Protein 8J69 (pdb70)

Nearest PDB structures (foldseek):
  8j69-assembly1_A  TM=1.004E+00  e=7.880E-51  Homo sapiens
  4tzl-assembly1_A  TM=8.444E-01  e=2.342E-14  Caenorhabditis elegans
  4tzs-assembly1_A  TM=8.269E-01  e=6.900E-14  Caenorhabditis elegans
  4tzo-assembly4_G  TM=8.231E-01  e=6.120E-14  Caenorhabditis elegans
  3gmh-assembly3_E  TM=7.988E-01  e=1.468E-09  Homo sapiens

Radius of gyration: 17.4 Å; Cα contacts (8 Å, |Δi|>4): 415; chains: 1; bounding box: 44×47×38 Å

Solvent-accessible surface area: 11789 Å² total; per-residue (Å²): 115,84,25,120,1,40,87,157,19,70,71,72,122,74,0,18,50,1,3,46,123,1,0,32,2,0,4,4,0,0,0,60,42,18,58,25,20,78,93,74,2,9,13,49,103,106,0,74,117,25,55,0,24,45,25,99,85,62,208,99,5,116,28,0,46,81,1,37,109,21,12,86,0,0,44,32,0,1,88,92,90,38,0,54,30,0,19,0,1,0,21,42,73,103,156,56,57,66,28,1,4,0,9,0,41,0,75,3,93,28,35,125,129,28,83,72,150,122,228,110,13,48,117,20,0,16,83,3,0,82,80,0,32,116,55,1,117,89,18,11,115,15,48,155,114,39,32,19,18,0,14,0,18,0,35,44,132,82,6,56,121,124,20,56,1,75,35,1,111,85,19,126,54,109,40,58,104,37,79,56,84,43,45,146,32,89,4,6,79,5,20,4,35,46,4,20,2,65,0,58,0,8,0,27,127,157,35,70,101,126,59,96,109,60,158,128,46,138,160,25,24,0,32,20,162

Sequence (225 aa):
SALVFPNKISTEHQSLVLVKRLLAVSVSCITYLRGIFPECAYGTRYLDDLCVKILREDKNCPGSTQLVKWMLGCYDALQKKYLRMVVLAVYTNPEDPQTISECYQFKFKYTNNGPLMDFDTKKASILLIRKIYILMQNLGPLPNDVCLTMKLFYYDEVTPPDYQPPGFKDGDCEGVIFEGEPMYLNVGEVSTPFHIFKVKVTTERERMENIDSTILSPRKFSEPK

Structure (mmCIF, N/CA/C/O backbone):
data_8J69
#
_entry.id   8J69
#
_cell.length_a   53.367
_cell.length_b   64.498
_cell.length_c   81.643
_cell.angle_alpha   90.00
_cell.angle_beta   90.00
_cell.angle_gamma   90.00
#
_symmetry.space_group_name_H-M   'P 21 21 21'
#
loop_
_entity.id
_entity.type
_entity.pdbx_description
1 polymer 'HORMA domain-containing protein 1'
2 water water
#
loop_
_atom_site.group_PDB
_atom_site.id
_atom_site.type_symbol
_atom_site.label_atom_id
_atom_site.label_alt_id
_atom_site.label_comp_id
_atom_site.label_asym_id
_atom_site.label_entity_id
_atom_site.label_seq_id
_atom_site.pdbx_PDB_ins_code
_atom_site.Cartn_x
_atom_site.Cartn_y
_atom_site.Cartn_z
_atom_site.occupancy
_atom_site.B_iso_or_equiv
_atom_site.auth_seq_id
_atom_site.auth_comp_id
_atom_site.auth_asym_id
_atom_site.auth_atom_id
_atom_site.pdbx_PDB_model_num
ATOM 1 N N . SER A 1 12 ? -2.057 19.636 34.009 1.00 89.58 12 SER A N 1
ATOM 2 C CA . SER A 1 12 ? -2.166 18.332 33.379 1.00 90.28 12 SER A CA 1
ATOM 3 C C . SER A 1 12 ? -3.243 18.325 32.289 1.00 94.07 12 SER A C 1
ATOM 4 O O . SER A 1 12 ? -3.675 17.262 31.841 1.00 93.93 12 SER A O 1
ATOM 7 N N . ALA A 1 13 ? -3.673 19.507 31.853 1.00 93.63 13 ALA A N 1
ATOM 8 C CA . ALA A 1 13 ? -4.642 19.619 30.769 1.00 93.28 13 ALA A CA 1
ATOM 9 C C . ALA A 1 13 ? -4.079 20.494 29.657 1.00 99.99 13 ALA A C 1
ATOM 10 O O . ALA A 1 13 ? -3.449 21.525 29.929 1.00 105.39 13 ALA A O 1
ATOM 12 N N . LEU A 1 14 ? -4.306 20.085 28.404 1.00 94.87 14 LEU A N 1
ATOM 13 C CA . LEU A 1 14 ? -3.939 20.892 27.240 1.00 93.68 14 LEU A CA 1
ATOM 14 C C . LEU A 1 14 ? -5.232 21.295 26.543 1.00 93.24 14 LEU A C 1
ATOM 15 O O . LEU A 1 14 ? -6.030 20.424 26.170 1.00 93.16 14 LEU A O 1
ATOM 20 N N . VAL A 1 15 ? -5.457 22.604 26.394 1.00 89.81 15 VAL A N 1
ATOM 21 C CA . VAL A 1 15 ? -6.727 23.120 25.892 1.00 87.21 15 VAL A CA 1
ATOM 22 C C . VAL A 1 15 ? -6.501 23.778 24.529 1.00 87.12 15 VAL A C 1
ATOM 23 O O . VAL A 1 15 ? -5.760 24.764 24.411 1.00 86.15 15 VAL A O 1
ATOM 27 N N . PHE A 1 16 ? -7.143 23.217 23.484 1.00 84.91 16 PHE A N 1
ATOM 28 C CA . PHE A 1 16 ? -7.050 23.694 22.107 1.00 84.68 16 PHE A CA 1
ATOM 29 C C . PHE A 1 16 ? -8.108 24.760 21.851 1.00 84.18 16 PHE A C 1
ATOM 30 O O . PHE A 1 16 ? -9.286 24.540 22.166 1.00 84.56 16 PHE A O 1
ATOM 38 N N . PRO A 1 17 ? -7.729 25.916 21.291 1.00 80.13 17 PRO A N 1
ATOM 39 C CA . PRO A 1 17 ? -8.728 26.924 20.903 1.00 78.97 17 PRO A CA 1
ATOM 40 C C . PRO A 1 17 ? -9.916 26.325 20.170 1.00 81.97 17 PRO A C 1
ATOM 41 O O . PRO A 1 17 ? -9.727 25.758 19.095 1.00 87.74 17 PRO A O 1
ATOM 45 N N . ASN A 1 18 ? -11.127 26.420 20.730 1.00 82.48 18 ASN A N 1
ATOM 46 C CA . ASN A 1 18 ? -12.315 25.890 20.062 1.00 82.78 18 ASN A CA 1
ATOM 47 C C . ASN A 1 18 ? -12.636 26.734 18.828 1.00 85.64 18 ASN A C 1
ATOM 48 O O . ASN A 1 18 ? -12.931 26.182 17.758 1.00 85.16 18 ASN A O 1
ATOM 53 N N . LYS A 1 19 ? -12.515 28.060 18.949 1.00 82.75 19 LYS A N 1
ATOM 54 C CA . LYS A 1 19 ? -12.815 29.019 17.892 1.00 74.51 19 LYS A CA 1
ATOM 55 C C . LYS A 1 19 ? -11.547 29.768 17.511 1.00 73.95 19 LYS A C 1
ATOM 56 O O . LYS A 1 19 ? -10.798 30.210 18.388 1.00 76.76 19 LYS A O 1
ATOM 62 N N . ILE A 1 20 ? -11.325 29.931 16.209 1.00 70.26 20 ILE A N 1
ATOM 63 C CA . ILE A 1 20 ? -10.183 30.666 15.684 1.00 64.20 20 ILE A CA 1
ATOM 64 C C . ILE A 1 20 ? -10.711 31.899 14.958 1.00 66.31 20 ILE A C 1
ATOM 65 O O . ILE A 1 20 ? -11.493 31.786 14.007 1.00 70.78 20 ILE A O 1
ATOM 70 N N . SER A 1 21 ? -10.287 33.084 15.409 1.00 64.15 21 SER A N 1
ATOM 71 C CA . SER A 1 21 ? -10.745 34.340 14.840 1.00 58.47 21 SER A CA 1
ATOM 72 C C . SER A 1 21 ? -9.630 35.212 14.289 1.00 59.36 21 SER A C 1
ATOM 73 O O . SER A 1 21 ? -9.905 36.071 13.444 1.00 63.99 21 SER A O 1
ATOM 76 N N . THR A 1 22 ? -8.399 35.043 14.743 1.00 58.68 22 THR A N 1
ATOM 77 C CA . THR A 1 22 ? -7.299 35.849 14.251 1.00 58.64 22 THR A CA 1
ATOM 78 C C . THR A 1 22 ? -6.204 34.936 13.716 1.00 56.54 22 THR A C 1
ATOM 79 O O . THR A 1 22 ? -6.038 33.804 14.172 1.00 55.31 22 THR A O 1
ATOM 83 N N . GLU A 1 23 ? -5.445 35.451 12.750 1.00 56.77 23 GLU A N 1
ATOM 84 C CA . GLU A 1 23 ? -4.304 34.708 12.231 1.00 54.61 23 GLU A CA 1
ATOM 85 C C . GLU A 1 23 ? -3.364 34.246 13.337 1.00 54.31 23 GLU A C 1
ATOM 86 O O . GLU A 1 23 ? -2.761 33.174 13.235 1.00 52.18 23 GLU A O 1
ATOM 92 N N . HIS A 1 24 ? -3.215 35.041 14.397 1.00 56.95 24 HIS A N 1
ATOM 93 C CA . HIS A 1 24 ? -2.273 34.667 15.444 1.00 58.12 24 HIS A CA 1
ATOM 94 C C . HIS A 1 24 ? -2.789 33.501 16.278 1.00 53.55 24 HIS A C 1
ATOM 95 O O . HIS A 1 24 ? -2.027 32.585 16.605 1.00 54.12 24 HIS A O 1
ATOM 102 N N . GLN A 1 25 ? -4.072 33.515 16.636 1.00 52.44 25 GLN A N 1
ATOM 103 C CA . GLN A 1 25 ? -4.665 32.337 17.251 1.00 49.90 25 GLN A CA 1
ATOM 104 C C . GLN A 1 25 ? -4.375 31.109 16.399 1.00 55.44 25 GLN A C 1
ATOM 105 O O . GLN A 1 25 ? -3.910 30.076 16.900 1.00 59.87 25 GLN A O 1
ATOM 111 N N . SER A 1 26 ? -4.611 31.227 15.090 1.00 53.92 26 SER A N 1
ATOM 112 C CA . SER A 1 26 ? -4.356 30.125 14.173 1.00 55.69 26 SER A CA 1
ATOM 113 C C . SER A 1 26 ? -2.880 29.736 14.185 1.00 55.65 26 SER A C 1
ATOM 114 O O . SER A 1 26 ? -2.538 28.554 14.325 1.00 55.70 26 SER A O 1
ATOM 117 N N . LEU A 1 27 ? -1.981 30.721 14.072 1.00 54.13 27 LEU A N 1
ATOM 118 C CA . LEU A 1 27 ? -0.558 30.397 14.114 1.00 53.62 27 LEU A CA 1
ATOM 119 C C . LEU A 1 27 ? -0.208 29.662 15.406 1.00 52.57 27 LEU A C 1
ATOM 120 O O . LEU A 1 27 ? 0.481 28.639 15.376 1.00 54.85 27 LEU A O 1
ATOM 125 N N . VAL A 1 28 ? -0.733 30.121 16.541 1.00 54.27 28 VAL A N 1
ATOM 126 C CA . VAL A 1 28 ? -0.459 29.421 17.793 1.00 55.80 28 VAL A CA 1
ATOM 127 C C . VAL A 1 28 ? -0.988 27.994 17.734 1.00 53.34 28 VAL A C 1
ATOM 128 O O . VAL A 1 28 ? -0.326 27.054 18.192 1.00 51.32 28 VAL A O 1
ATOM 132 N N . LEU A 1 29 ? -2.170 27.796 17.147 1.00 53.83 29 LEU A N 1
ATOM 133 C CA . LEU A 1 29 ? -2.721 26.443 17.089 1.00 55.30 29 LEU A CA 1
ATOM 134 C C . LEU A 1 29 ? -1.819 25.511 16.281 1.00 57.75 29 LEU A C 1
ATOM 135 O O . LEU A 1 29 ? -1.551 24.375 16.692 1.00 54.04 29 LEU A O 1
ATOM 140 N N . VAL A 1 30 ? -1.330 25.976 15.132 1.00 55.37 30 VAL A N 1
ATOM 141 C CA . VAL A 1 30 ? -0.505 25.125 14.281 1.00 52.08 30 VAL A CA 1
ATOM 142 C C . VAL A 1 30 ? 0.780 24.726 14.996 1.00 51.55 30 VAL A C 1
ATOM 143 O O . VAL A 1 30 ? 1.244 23.585 14.882 1.00 52.87 30 VAL A O 1
ATOM 147 N N . LYS A 1 31 ? 1.390 25.658 15.729 1.00 53.45 31 LYS A N 1
ATOM 148 C CA . LYS A 1 31 ? 2.609 25.308 16.447 1.00 53.81 31 LYS A CA 1
ATOM 149 C C . LYS A 1 31 ? 2.316 24.232 17.470 1.00 55.54 31 LYS A C 1
ATOM 150 O O . LYS A 1 31 ? 3.055 23.248 17.580 1.00 54.39 31 LYS A O 1
ATOM 156 N N . ARG A 1 32 ? 1.230 24.406 18.228 1.00 54.38 32 ARG A N 1
ATOM 157 C CA . ARG A 1 32 ? 0.799 23.380 19.167 1.00 56.12 32 ARG A CA 1
ATOM 158 C C . ARG A 1 32 ? 0.567 22.052 18.450 1.00 55.87 32 ARG A C 1
ATOM 159 O O . ARG A 1 32 ? 1.060 21.002 18.895 1.00 51.17 32 ARG A O 1
ATOM 167 N N . LEU A 1 33 ? -0.162 22.087 17.320 1.00 55.11 33 LEU A N 1
ATOM 168 C CA . LEU A 1 33 ? -0.448 20.877 16.545 1.00 50.99 33 LEU A CA 1
ATOM 169 C C . LEU A 1 33 ? 0.830 20.209 16.067 1.00 52.95 33 LEU A C 1
ATOM 170 O O . LEU A 1 33 ? 0.972 18.979 16.144 1.00 54.78 33 LEU A O 1
ATOM 175 N N . LEU A 1 34 ? 1.778 21.004 15.561 1.00 51.64 34 LEU A N 1
ATOM 176 C CA . LEU A 1 34 ? 3.049 20.432 15.141 1.00 50.42 34 LEU A CA 1
ATOM 177 C C . LEU A 1 34 ? 3.784 19.786 16.316 1.00 50.86 34 LEU A C 1
ATOM 178 O O . LEU A 1 34 ? 4.318 18.680 16.189 1.00 55.38 34 LEU A O 1
ATOM 183 N N . ALA A 1 35 ? 3.813 20.457 17.468 1.00 55.82 35 ALA A N 1
ATOM 184 C CA . ALA A 1 35 ? 4.562 19.957 18.617 1.00 58.23 35 ALA A CA 1
ATOM 185 C C . ALA A 1 35 ? 3.963 18.664 19.152 1.00 56.32 35 A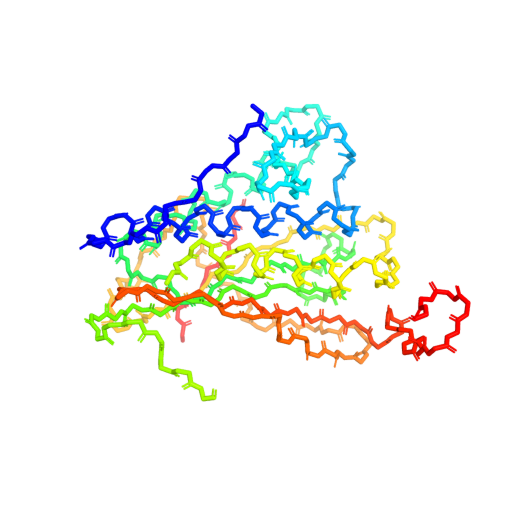LA A C 1
ATOM 186 O O . ALA A 1 35 ? 4.687 17.696 19.406 1.00 54.04 35 ALA A O 1
ATOM 188 N N . VAL A 1 36 ? 2.645 18.653 19.368 1.00 56.10 36 VAL A N 1
ATOM 189 C CA . VAL A 1 36 ? 1.962 17.476 19.883 1.00 50.36 36 VAL A CA 1
ATOM 190 C C . VAL A 1 36 ? 2.159 16.298 18.944 1.00 59.92 36 VAL A C 1
ATOM 191 O O . VAL A 1 36 ? 2.470 15.185 19.390 1.00 57.95 36 VAL A O 1
ATOM 195 N N . SER A 1 37 ? 2.005 16.524 17.627 1.00 58.38 37 SER A N 1
ATOM 196 C CA . SER A 1 37 ? 2.114 15.424 16.665 1.00 56.53 37 SER A CA 1
ATOM 197 C C . SER A 1 37 ? 3.508 14.817 16.690 1.00 54.22 37 SER A C 1
ATOM 198 O O . SER A 1 37 ? 3.668 13.599 16.782 1.00 55.95 37 SER A O 1
ATOM 201 N N . VAL A 1 38 ? 4.531 15.663 16.587 1.00 52.43 38 VAL A N 1
ATOM 202 C CA . VAL A 1 38 ? 5.915 15.196 16.632 1.00 54.98 38 VAL A CA 1
ATOM 203 C C . VAL A 1 38 ? 6.156 14.463 17.935 1.00 58.44 38 VAL A C 1
ATOM 204 O O . VAL A 1 38 ? 6.857 13.444 17.981 1.00 59.03 38 VAL A O 1
ATOM 208 N N . SER A 1 39 ? 5.557 14.967 19.015 1.00 53.61 39 SER A N 1
ATOM 209 C CA . SER A 1 39 ? 5.728 14.353 20.325 1.00 56.44 39 SER A CA 1
ATOM 210 C C . SER A 1 39 ? 5.030 12.994 20.382 1.00 57.11 39 SER A C 1
ATOM 211 O O . SER A 1 39 ? 5.663 11.969 20.661 1.00 58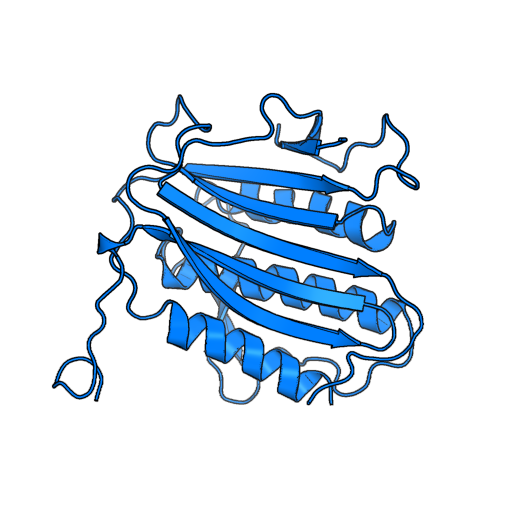.57 39 SER A O 1
ATOM 214 N N . CYS A 1 40 ? 3.734 12.961 20.066 1.00 55.00 40 CYS A N 1
ATOM 215 C CA . CYS A 1 40 ? 2.988 11.707 20.056 1.00 54.13 40 CYS A CA 1
ATOM 216 C C . CYS A 1 40 ? 3.623 10.664 19.153 1.00 56.93 40 CYS A C 1
ATOM 217 O O . CYS A 1 40 ? 3.717 9.486 19.521 1.00 57.88 40 CYS A 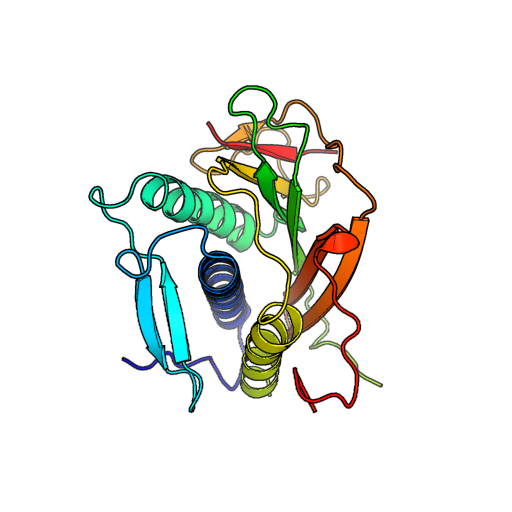O 1
ATOM 220 N N . ILE A 1 41 ? 4.034 11.068 17.955 1.00 58.27 41 ILE A N 1
ATOM 221 C CA . ILE A 1 41 ? 4.579 10.110 17.000 1.00 56.91 41 ILE A CA 1
ATOM 222 C C . ILE A 1 41 ? 5.841 9.481 17.569 1.00 55.35 41 ILE A C 1
ATOM 223 O O . ILE A 1 41 ? 5.969 8.250 17.626 1.00 57.04 41 ILE A O 1
ATOM 228 N N . THR A 1 42 ? 6.772 10.317 18.045 1.00 51.74 42 THR A N 1
ATOM 229 C CA . THR A 1 42 ? 8.007 9.781 18.608 1.00 61.36 42 THR A CA 1
ATOM 230 C C . THR A 1 42 ? 7.741 8.925 19.835 1.00 59.45 42 THR A C 1
ATOM 231 O O . THR A 1 42 ? 8.520 8.005 20.132 1.00 58.42 42 THR A O 1
ATOM 235 N N . TYR A 1 43 ? 6.668 9.225 20.572 1.00 55.94 43 TYR A N 1
ATOM 236 C CA . TYR A 1 43 ? 6.341 8.413 21.744 1.00 61.63 43 TYR A CA 1
ATOM 237 C C . TYR A 1 43 ? 5.761 7.050 21.344 1.00 57.80 43 TYR A C 1
ATOM 238 O O . TYR A 1 43 ? 6.115 6.019 21.927 1.00 55.84 43 TYR A O 1
ATOM 247 N N . LEU A 1 44 ? 4.862 7.033 20.360 1.00 53.64 44 LEU A N 1
ATOM 248 C CA . LEU A 1 44 ? 4.246 5.790 19.926 1.00 55.62 44 LEU A CA 1
ATOM 249 C C . LEU A 1 44 ? 5.273 4.840 19.310 1.00 59.93 44 LEU A C 1
ATOM 250 O O . LEU A 1 44 ? 5.199 3.618 19.506 1.00 61.21 44 LEU A O 1
ATOM 255 N N . ARG A 1 45 ? 6.225 5.370 18.554 1.00 55.15 45 ARG A N 1
ATOM 256 C CA . ARG A 1 45 ? 7.264 4.546 17.964 1.00 54.50 45 ARG A CA 1
ATOM 257 C C . ARG A 1 45 ? 8.457 4.378 18.889 1.00 55.55 45 ARG A C 1
ATOM 258 O O . ARG A 1 45 ? 9.506 3.901 18.446 1.00 61.46 45 ARG A O 1
ATOM 266 N N . GLY A 1 46 ? 8.326 4.757 20.155 1.00 53.61 46 GLY A N 1
ATOM 267 C CA . GLY A 1 46 ? 9.389 4.538 21.117 1.00 53.15 46 GLY A CA 1
ATOM 268 C C . GLY A 1 46 ? 10.735 5.046 20.658 1.00 57.74 46 GLY A C 1
ATOM 269 O O . GLY A 1 46 ? 11.718 4.310 20.717 1.00 65.82 46 GLY A O 1
ATOM 270 N N . ILE A 1 47 ? 10.795 6.281 20.163 1.00 55.70 47 ILE A N 1
ATOM 271 C CA . ILE A 1 47 ? 12.076 6.859 19.779 1.00 59.55 47 ILE A CA 1
ATOM 272 C C . ILE A 1 47 ? 12.819 7.478 20.970 1.00 64.94 47 ILE A C 1
ATOM 273 O O . ILE A 1 47 ? 14.059 7.601 20.932 1.00 61.15 47 ILE A O 1
ATOM 278 N N . PHE A 1 48 ? 12.102 7.857 22.028 1.00 60.36 48 PHE A N 1
ATOM 279 C CA . PHE A 1 48 ? 12.656 8.286 23.303 1.00 64.37 48 PHE A CA 1
ATOM 280 C C . PHE A 1 48 ? 12.011 7.477 24.421 1.00 64.90 48 PHE A C 1
ATOM 281 O O . PHE A 1 48 ? 10.859 7.045 24.292 1.00 62.50 48 PHE A O 1
ATOM 289 N N . PRO A 1 49 ? 12.733 7.229 25.515 1.00 65.75 49 PRO A N 1
ATOM 290 C CA . PRO A 1 49 ? 12.141 6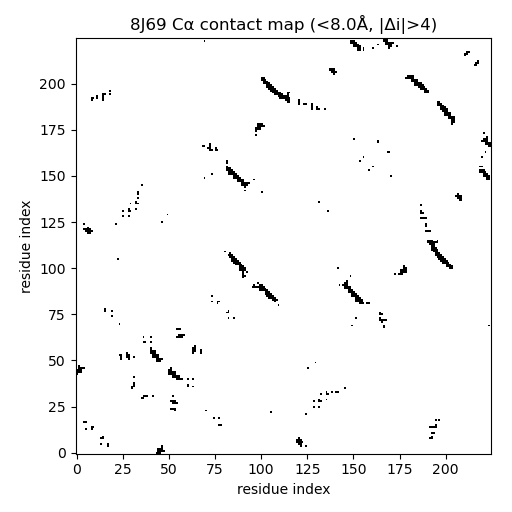.472 26.624 1.00 58.50 49 PRO A CA 1
ATOM 291 C C . PRO A 1 49 ? 11.049 7.273 27.326 1.00 61.04 49 PRO A C 1
ATOM 292 O O . PRO A 1 49 ? 11.054 8.508 27.337 1.00 63.43 49 PRO A O 1
ATOM 296 N N . GLU A 1 50 ? 10.111 6.531 27.937 1.00 57.92 50 GLU A N 1
ATOM 297 C CA . GLU A 1 50 ? 8.984 7.112 28.681 1.00 58.54 50 GLU A CA 1
ATOM 298 C C . GLU A 1 50 ? 9.377 8.330 29.517 1.00 62.09 50 GLU A C 1
ATOM 299 O O . GLU A 1 50 ? 8.647 9.331 29.544 1.00 60.00 50 GLU A O 1
ATOM 305 N N . CYS A 1 51 ? 10.516 8.257 30.221 1.00 60.53 51 CYS A N 1
ATOM 306 C CA . CYS A 1 51 ? 10.934 9.291 31.166 1.00 63.76 51 CYS A CA 1
ATOM 307 C C . CYS A 1 51 ? 11.330 10.601 30.499 1.00 68.54 51 CYS A C 1
ATOM 308 O O . CYS A 1 51 ? 11.689 11.545 31.211 1.00 72.42 51 CYS A O 1
ATOM 311 N N . ALA A 1 52 ? 11.311 10.688 29.171 1.00 67.86 52 ALA A N 1
ATOM 312 C CA . ALA A 1 52 ? 11.559 11.942 28.479 1.00 62.61 52 ALA A CA 1
ATOM 313 C C . ALA A 1 52 ? 10.276 12.640 28.061 1.00 65.47 52 ALA A C 1
ATOM 314 O O . ALA A 1 52 ? 10.328 13.585 27.268 1.00 67.70 52 ALA A O 1
ATOM 316 N N . TYR A 1 53 ? 9.131 12.196 28.561 1.00 61.35 53 TYR A N 1
ATOM 317 C CA . TYR A 1 53 ? 7.852 12.789 28.225 1.00 56.18 53 TYR A CA 1
ATOM 318 C C . TYR A 1 53 ? 7.099 13.106 29.500 1.00 62.38 53 TYR A C 1
ATOM 319 O O . TYR A 1 53 ? 7.203 12.389 30.497 1.00 68.57 53 TYR A O 1
ATOM 328 N N . GLY A 1 54 ? 6.335 14.194 29.459 1.00 61.96 54 GLY A N 1
ATOM 329 C CA . GLY A 1 54 ? 5.362 14.498 30.474 1.00 57.31 54 GLY A CA 1
ATOM 330 C C . GLY A 1 54 ? 4.004 14.206 29.891 1.00 59.39 54 GLY A C 1
ATOM 331 O O . GLY A 1 54 ? 3.854 14.012 28.695 1.00 65.97 54 GLY A O 1
ATOM 332 N N . THR A 1 55 ? 3.012 14.192 30.760 1.00 61.38 55 THR A N 1
ATOM 333 C CA . THR A 1 55 ? 1.674 13.783 30.380 1.00 67.71 55 THR A CA 1
ATOM 334 C C . THR A 1 55 ? 0.717 14.948 30.575 1.00 72.07 55 THR A C 1
ATOM 335 O O . THR A 1 55 ? 0.770 15.644 31.594 1.00 77.32 55 THR A O 1
ATOM 339 N N . ARG A 1 56 ? -0.128 15.176 29.578 1.00 75.30 56 ARG A N 1
ATOM 340 C CA . ARG A 1 56 ? -1.187 16.169 29.614 1.00 76.85 56 ARG A CA 1
ATOM 341 C C . ARG A 1 56 ? -2.425 15.496 29.039 1.00 75.83 56 ARG A C 1
ATOM 342 O O . ARG A 1 56 ? -2.351 14.410 28.466 1.00 74.79 56 ARG A O 1
ATOM 350 N N . TYR A 1 57 ? -3.585 16.104 29.228 1.00 81.75 57 TYR A N 1
ATOM 351 C CA . TYR A 1 57 ? -4.813 15.499 28.741 1.00 81.26 57 TYR A CA 1
ATOM 352 C C . TYR A 1 57 ? -5.525 16.457 27.807 1.00 88.33 57 TYR A C 1
ATOM 353 O O . TYR A 1 57 ? -5.443 17.678 27.945 1.00 90.28 57 TYR A O 1
ATOM 362 N N . LEU A 1 58 ? -6.205 15.867 26.844 1.00 97.00 58 LEU A N 1
ATOM 363 C CA . LEU A 1 58 ? -6.814 16.564 25.712 1.00 94.21 58 LEU A CA 1
ATOM 364 C C . LEU A 1 58 ? -8.259 16.101 25.625 1.00 97.65 58 LEU A C 1
ATOM 365 O O . LEU A 1 58 ? -8.609 15.370 24.704 1.00 94.34 58 LEU A O 1
ATOM 370 N N . ASP A 1 59 ? -9.079 16.503 26.602 1.00 96.34 59 ASP A N 1
ATOM 371 C CA . ASP A 1 59 ? -10.471 16.059 26.649 1.00 98.74 59 ASP A CA 1
ATOM 372 C C . ASP A 1 59 ? -10.561 14.550 26.476 1.00 98.50 59 ASP A C 1
ATOM 373 O O . ASP A 1 59 ? -10.919 14.086 25.393 1.00 100.67 59 ASP A O 1
ATOM 378 N N . ASP A 1 60 ? -10.210 13.802 27.524 1.00 98.51 60 ASP A N 1
ATOM 379 C CA . ASP A 1 60 ? -10.195 12.343 27.708 1.00 104.49 60 ASP A CA 1
ATOM 380 C C . ASP A 1 60 ? -9.075 11.618 26.952 1.00 103.18 60 ASP A C 1
ATOM 381 O O . ASP A 1 60 ? -8.992 10.388 27.048 1.00 102.35 60 ASP A O 1
ATOM 386 N N . LEU A 1 61 ? -8.197 12.322 26.234 1.00 100.67 61 LEU A N 1
ATOM 387 C CA . LEU A 1 61 ? -7.129 11.681 25.469 1.00 94.18 61 LEU A CA 1
ATOM 388 C C . LEU A 1 61 ? -5.779 11.872 26.147 1.00 88.12 61 LEU A C 1
ATOM 389 O O . LEU A 1 61 ? -5.359 13.006 26.405 1.00 84.96 61 LEU A O 1
ATOM 394 N N . CYS A 1 62 ? -5.095 10.759 26.408 1.00 86.40 62 CYS A N 1
ATOM 395 C CA . CYS A 1 62 ? -3.746 10.806 26.956 1.00 81.21 62 CYS A CA 1
ATOM 396 C C . CYS A 1 62 ? -2.756 11.285 25.900 1.00 80.32 62 CYS A C 1
ATOM 397 O O . CYS A 1 62 ? -2.597 10.653 24.847 1.00 83.44 62 CYS A O 1
ATOM 400 N N . VAL A 1 63 ? -2.067 12.381 26.192 1.00 68.37 63 VAL A N 1
ATOM 401 C CA . VAL A 1 63 ? -1.073 12.938 25.287 1.00 72.46 63 VAL A CA 1
ATOM 402 C C . VAL A 1 63 ? 0.277 12.963 26.005 1.00 68.55 63 VAL A C 1
ATOM 403 O O . VAL A 1 63 ? 0.336 13.031 27.237 1.00 66.08 63 VAL A O 1
ATOM 407 N N . LYS A 1 64 ? 1.365 12.842 25.237 1.00 62.58 64 LYS A N 1
ATOM 408 C CA . LYS A 1 64 ? 2.719 12.830 25.786 1.00 59.40 64 LYS A CA 1
ATOM 409 C C . LYS A 1 64 ? 3.506 13.958 25.155 1.00 60.05 64 LYS A C 1
ATOM 410 O O . LYS A 1 64 ? 3.598 14.034 23.928 1.00 61.66 64 LYS A O 1
ATOM 416 N N . ILE A 1 65 ? 4.085 14.825 25.986 1.00 63.99 65 ILE A N 1
ATOM 417 C CA . ILE A 1 65 ? 4.784 16.013 25.514 1.00 57.22 65 ILE A CA 1
ATOM 418 C C . ILE A 1 65 ? 6.267 15.794 25.735 1.00 56.52 65 ILE A C 1
ATOM 419 O O . ILE A 1 65 ? 6.694 15.475 26.849 1.00 60.63 65 ILE A O 1
ATOM 424 N N . LEU A 1 66 ? 7.047 15.964 24.681 1.00 61.48 66 LEU A N 1
ATOM 425 C CA . LEU A 1 66 ? 8.484 15.770 24.783 1.00 65.61 66 LEU A CA 1
ATOM 426 C C . LEU A 1 66 ? 9.082 16.817 25.710 1.00 70.69 66 LEU A C 1
ATOM 427 O O . LEU A 1 66 ? 8.735 18.002 25.656 1.00 68.76 66 LEU A O 1
ATOM 432 N N . ARG A 1 67 ? 9.977 16.369 26.575 1.00 70.22 67 ARG A N 1
ATOM 433 C CA . ARG A 1 67 ? 10.623 17.247 27.530 1.00 76.78 67 ARG A CA 1
ATOM 434 C C . ARG A 1 67 ? 12.061 17.509 27.104 1.00 82.08 67 ARG A C 1
ATOM 435 O O . ARG A 1 67 ? 12.703 16.667 26.467 1.00 78.85 67 ARG A O 1
ATOM 443 N N . GLU A 1 68 ? 12.561 18.692 27.459 1.00 82.10 68 GLU A N 1
ATOM 444 C CA . GLU A 1 68 ? 13.946 19.072 27.198 1.00 84.99 68 GLU A CA 1
ATOM 445 C C . GLU A 1 68 ? 14.756 18.840 28.467 1.00 91.64 68 GLU A C 1
ATOM 446 O O . GLU A 1 68 ? 14.548 19.527 29.469 1.00 96.69 68 GLU A O 1
ATOM 452 N N . ASP A 1 69 ? 15.679 17.877 28.417 1.00 92.39 69 ASP A N 1
ATOM 453 C CA . ASP A 1 69 ? 16.478 17.487 29.572 1.00 98.41 69 ASP A CA 1
ATOM 454 C C . ASP A 1 69 ? 17.762 16.810 29.106 1.00 103.53 69 ASP A C 1
ATOM 455 O O . ASP A 1 69 ? 17.744 15.990 28.181 1.00 99.86 69 ASP A O 1
ATOM 460 N N . LYS A 1 70 ? 18.870 17.145 29.773 1.00 104.80 70 LYS A N 1
ATOM 461 C CA . LYS A 1 70 ? 20.134 16.473 29.497 1.00 105.88 70 LYS A CA 1
ATOM 462 C C . LYS A 1 70 ? 20.081 14.981 29.817 1.00 112.09 70 LYS A C 1
ATOM 463 O O . LYS A 1 70 ? 20.867 14.212 29.247 1.00 114.15 70 LYS A O 1
ATOM 469 N N . ASN A 1 71 ? 19.170 14.553 30.705 1.00 111.13 71 ASN A N 1
ATOM 470 C CA . ASN A 1 71 ? 19.114 13.145 31.094 1.00 109.73 71 ASN A CA 1
ATOM 471 C C . ASN A 1 71 ? 18.841 12.234 29.897 1.00 108.00 71 ASN A C 1
ATOM 472 O O . ASN A 1 71 ? 19.340 11.103 29.851 1.00 106.17 71 ASN A O 1
ATOM 477 N N . CYS A 1 72 ? 18.058 12.702 28.919 1.00 109.02 72 CYS A N 1
ATOM 478 C CA . CYS A 1 72 ? 17.794 11.930 27.706 1.00 106.87 72 CYS A CA 1
ATOM 479 C C . CYS A 1 72 ? 18.485 12.588 26.519 1.00 101.82 72 CYS A C 1
ATOM 480 O O . CYS A 1 72 ? 18.183 13.746 26.185 1.00 96.21 72 CYS A O 1
ATOM 483 N N . PRO A 1 73 ? 19.417 11.900 25.867 1.00 101.17 73 PRO A N 1
ATOM 484 C CA . PRO A 1 73 ? 20.122 12.508 24.736 1.00 100.04 73 PRO A CA 1
ATOM 485 C C . PRO A 1 73 ? 19.207 12.643 23.533 1.00 96.40 73 PRO A C 1
ATOM 486 O O . PRO A 1 73 ? 18.222 11.916 23.380 1.00 91.55 73 PRO A O 1
ATOM 490 N N . GLY A 1 74 ? 19.541 13.605 22.675 1.00 91.68 74 GLY A N 1
ATOM 491 C CA . GLY A 1 74 ? 18.780 13.805 21.460 1.00 80.17 74 GLY A CA 1
ATOM 492 C C . GLY A 1 74 ? 17.435 14.471 21.666 1.00 78.90 74 GLY A C 1
ATOM 493 O O . GLY A 1 74 ? 16.962 15.179 20.773 1.00 82.57 74 GLY A O 1
ATOM 494 N N . SER A 1 75 ? 16.795 14.255 22.817 1.00 77.12 75 SER A N 1
ATOM 495 C CA . SER A 1 75 ? 15.548 14.960 23.096 1.00 74.37 75 SER A CA 1
ATOM 496 C C . SER A 1 75 ? 15.754 16.467 23.051 1.00 77.97 75 SER A C 1
ATOM 497 O O . SER A 1 75 ? 14.923 17.199 22.496 1.00 73.40 75 SER A O 1
ATOM 500 N N . THR A 1 76 ? 16.853 16.954 23.633 1.00 79.74 76 THR A N 1
ATOM 501 C CA . THR A 1 76 ? 17.107 18.389 23.588 1.00 77.17 76 THR A CA 1
ATOM 502 C C . THR A 1 76 ? 17.228 18.875 22.152 1.00 76.06 76 THR A C 1
ATOM 503 O O . THR A 1 76 ? 16.615 19.883 21.786 1.00 78.35 76 THR A O 1
ATOM 507 N N . GLN A 1 77 ? 17.969 18.145 21.308 1.00 74.92 77 GLN A N 1
ATOM 508 C CA . GLN A 1 77 ? 18.185 18.617 19.944 1.00 73.79 77 GLN A CA 1
ATOM 509 C C . GLN A 1 77 ? 16.877 18.691 19.164 1.00 74.42 77 GLN A C 1
ATOM 510 O O . GLN A 1 77 ? 16.692 19.616 18.359 1.00 79.20 77 GLN A O 1
ATOM 516 N N . LEU A 1 78 ? 15.945 17.765 19.397 1.00 68.79 78 LEU A N 1
ATOM 517 C CA . LEU A 1 78 ? 14.699 17.824 18.641 1.00 68.76 78 LEU A CA 1
ATOM 518 C C . LEU A 1 78 ? 13.853 19.013 19.068 1.00 66.14 78 LEU A C 1
ATOM 519 O O . LEU A 1 78 ? 13.287 19.712 18.219 1.00 66.61 78 LEU A O 1
ATOM 524 N N . VAL A 1 79 ? 13.773 19.260 20.380 1.00 69.13 79 VAL A N 1
ATOM 525 C CA . VAL A 1 79 ? 13.027 20.403 20.911 1.00 73.26 79 VAL A CA 1
ATOM 526 C C . VAL A 1 79 ? 13.559 21.714 20.349 1.00 70.17 79 VAL A C 1
ATOM 527 O O . VAL A 1 79 ? 12.787 22.615 19.999 1.00 67.34 79 VAL A O 1
ATOM 531 N N . LYS A 1 80 ? 14.884 21.843 20.266 1.00 69.17 80 LYS A N 1
ATOM 532 C CA . LYS A 1 80 ? 15.472 23.038 19.688 1.00 69.43 80 LYS A CA 1
ATOM 533 C C . LYS A 1 80 ? 15.257 23.080 18.185 1.00 72.07 80 LYS A C 1
ATOM 534 O O . LYS A 1 80 ? 15.098 24.166 17.616 1.00 72.31 80 LYS A O 1
ATOM 540 N N . TRP A 1 81 ? 15.209 21.916 17.525 1.00 72.17 81 TRP A N 1
ATOM 541 C CA . TRP A 1 81 ? 14.857 21.902 16.105 1.00 69.47 81 TRP A C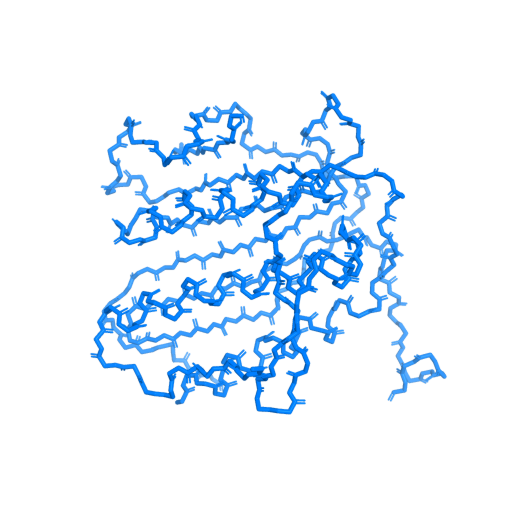A 1
ATOM 542 C C . TRP A 1 81 ? 13.491 22.524 15.866 1.00 65.03 81 TRP A C 1
ATOM 543 O O . TRP A 1 81 ? 13.311 23.255 14.890 1.00 66.62 81 TRP A O 1
ATOM 554 N N . MET A 1 82 ? 12.519 22.239 16.733 1.00 62.66 82 MET A N 1
ATOM 555 C CA . MET A 1 82 ? 11.195 22.836 16.597 1.00 65.33 82 MET A CA 1
ATOM 556 C C . MET A 1 82 ? 11.248 24.356 16.600 1.00 67.83 82 MET A C 1
ATOM 557 O O . MET A 1 82 ? 10.387 25.003 15.987 1.00 61.70 82 MET A O 1
ATOM 562 N N . LEU A 1 83 ? 12.223 24.934 17.318 1.00 67.69 83 LEU A N 1
ATOM 563 C CA . LEU A 1 83 ? 12.386 26.385 17.354 1.00 68.78 83 LEU A CA 1
ATOM 564 C C . LEU A 1 83 ? 12.560 26.949 15.960 1.00 65.17 83 LEU A C 1
ATOM 565 O O . LEU A 1 83 ? 11.974 27.985 15.629 1.00 69.99 83 LEU A O 1
ATOM 570 N N . GLY A 1 84 ? 13.367 26.285 15.129 1.00 66.58 84 GLY A N 1
ATOM 571 C CA . GLY A 1 84 ? 13.493 26.709 13.746 1.00 67.34 84 GLY A CA 1
ATOM 572 C C . GLY A 1 84 ? 12.208 26.512 12.965 1.00 64.15 84 GLY A C 1
ATOM 573 O O . GLY A 1 84 ? 11.878 27.321 12.091 1.00 68.55 84 GLY A O 1
ATOM 574 N N . CYS A 1 85 ? 11.457 25.450 13.279 1.00 57.63 85 CYS A N 1
ATOM 575 C CA . CYS A 1 85 ? 10.155 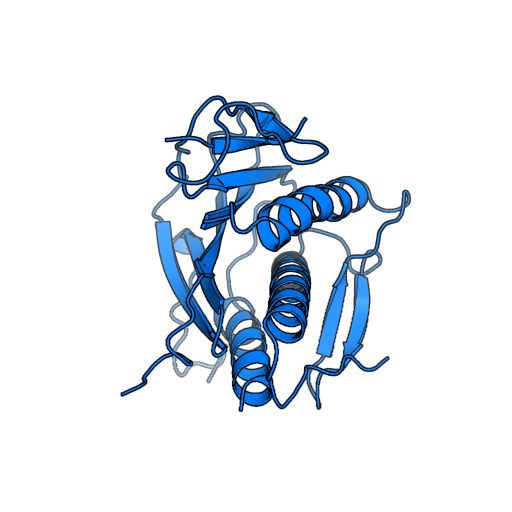25.248 12.652 1.00 58.72 85 CYS A CA 1
ATOM 576 C C . CYS A 1 85 ? 9.198 26.382 12.992 1.00 55.91 85 CYS A C 1
ATOM 577 O O . CYS A 1 85 ? 8.536 26.932 12.109 1.00 62.85 85 CYS A O 1
ATOM 580 N N . TYR A 1 86 ? 9.111 26.749 14.267 1.00 60.30 86 TYR A N 1
ATOM 581 C CA . TYR A 1 86 ? 8.231 27.849 14.664 1.00 66.20 86 TYR A CA 1
ATOM 582 C C . TYR A 1 86 ? 8.600 29.142 13.939 1.00 60.89 86 TYR A C 1
ATOM 583 O O . TYR A 1 86 ? 7.723 29.841 13.429 1.00 58.08 86 TYR A O 1
ATOM 592 N N . ASP A 1 87 ? 9.895 29.453 13.850 1.00 56.74 87 ASP A N 1
ATOM 593 C CA . ASP A 1 87 ? 10.323 30.685 13.205 1.00 59.22 87 ASP A CA 1
ATOM 594 C C . ASP A 1 87 ? 9.869 30.739 11.752 1.00 64.87 87 ASP A C 1
ATOM 595 O O . ASP A 1 87 ? 9.283 31.739 11.310 1.00 65.27 87 ASP A O 1
ATOM 600 N N . ALA A 1 88 ? 10.160 29.679 10.984 1.00 63.53 88 ALA A N 1
ATOM 601 C CA . ALA A 1 88 ? 9.699 29.613 9.603 1.00 61.41 88 ALA A CA 1
ATOM 602 C C . ALA A 1 88 ? 8.179 29.683 9.522 1.00 61.13 88 ALA A C 1
ATOM 603 O O . ALA A 1 88 ? 7.624 30.197 8.540 1.00 60.72 88 ALA A O 1
ATOM 605 N N . LEU A 1 89 ? 7.490 29.171 10.545 1.00 59.04 89 LEU A N 1
ATOM 606 C CA . LEU A 1 89 ? 6.030 29.176 10.534 1.00 60.73 89 LEU A CA 1
ATOM 607 C C . LEU A 1 89 ? 5.476 30.588 10.692 1.00 58.96 89 LEU A C 1
ATOM 608 O O . LEU A 1 89 ? 4.613 31.005 9.912 1.00 56.35 89 LEU A O 1
ATOM 613 N N . GLN A 1 90 ? 5.945 31.333 11.706 1.00 63.25 90 GLN A N 1
ATOM 614 C CA . GLN A 1 90 ? 5.467 32.705 11.912 1.00 62.02 90 GLN A CA 1
ATOM 615 C C . GLN A 1 90 ? 5.706 33.572 10.684 1.00 62.41 90 GLN A C 1
ATOM 616 O O . GLN A 1 90 ? 4.831 34.355 10.295 1.00 64.71 90 GLN A O 1
ATOM 622 N N . LYS A 1 91 ? 6.887 33.455 10.066 1.00 59.18 91 LYS A N 1
ATOM 623 C CA . LYS A 1 91 ? 7.216 34.258 8.889 1.00 60.99 91 LYS A CA 1
ATOM 624 C C . LYS A 1 91 ? 6.507 33.799 7.621 1.00 60.22 91 LYS A C 1
ATOM 625 O O . LYS A 1 91 ? 6.753 34.372 6.565 1.00 60.90 91 LYS A O 1
ATOM 631 N N . LYS A 1 92 ? 5.684 32.751 7.685 1.00 66.96 92 LYS A N 1
ATOM 632 C CA . LYS A 1 92 ? 4.928 32.229 6.545 1.00 59.14 92 LYS A CA 1
ATOM 633 C C . LYS A 1 92 ? 5.852 31.747 5.418 1.00 59.50 92 LYS A C 1
ATOM 634 O O . LYS A 1 92 ? 5.497 31.782 4.238 1.00 59.71 92 LYS A O 1
ATOM 640 N N . TYR A 1 93 ? 7.047 31.272 5.779 1.00 61.21 93 TYR A N 1
ATOM 641 C CA . TYR A 1 93 ? 7.975 30.682 4.816 1.00 60.02 93 TYR A CA 1
ATOM 642 C C . TYR A 1 93 ? 7.848 29.162 4.709 1.00 61.48 93 TYR A C 1
ATOM 643 O O . TYR A 1 93 ? 8.200 28.593 3.667 1.00 60.24 93 TYR A O 1
ATOM 652 N N . LEU A 1 94 ? 7.374 28.492 5.766 1.00 59.88 94 LEU A N 1
ATOM 653 C CA . LEU A 1 94 ? 7.457 27.036 5.882 1.00 60.50 94 LEU A CA 1
ATOM 654 C C . LEU A 1 94 ? 6.384 26.352 5.049 1.00 61.74 94 LEU A C 1
ATOM 655 O O . LEU A 1 94 ? 5.195 26.691 5.147 1.00 60.64 94 LEU A O 1
ATOM 660 N N . ARG A 1 95 ? 6.808 25.377 4.244 1.00 57.45 95 ARG A N 1
ATOM 661 C CA . ARG A 1 95 ? 5.927 24.557 3.425 1.00 61.00 95 ARG A CA 1
ATOM 662 C C . ARG A 1 95 ? 5.788 23.137 3.947 1.00 60.05 95 ARG A C 1
ATOM 663 O O . ARG A 1 95 ? 4.677 22.592 3.975 1.00 57.28 95 ARG A O 1
ATOM 671 N N . MET A 1 96 ? 6.884 22.529 4.389 1.00 58.35 96 MET A N 1
ATOM 672 C CA . MET A 1 96 ? 6.858 21.148 4.833 1.00 58.43 96 MET A CA 1
ATOM 673 C C . MET A 1 96 ? 7.975 20.933 5.843 1.00 60.32 96 MET A C 1
ATOM 674 O O . MET A 1 96 ? 9.049 21.538 5.735 1.00 61.53 96 MET A O 1
ATOM 679 N N . VAL A 1 97 ? 7.700 20.086 6.840 1.00 55.45 97 VAL A N 1
ATOM 680 C CA . VAL A 1 97 ? 8.712 19.578 7.759 1.00 53.66 97 VAL A CA 1
ATOM 681 C C . VAL A 1 97 ? 8.759 18.067 7.579 1.00 54.64 97 VAL A C 1
ATOM 682 O O . VAL A 1 97 ? 7.717 17.400 7.639 1.00 51.87 97 VAL A O 1
ATOM 686 N N . VAL A 1 98 ? 9.957 17.529 7.356 1.00 49.96 98 VAL A N 1
ATOM 687 C CA . VAL A 1 98 ? 10.157 16.100 7.220 1.00 50.22 98 VAL A CA 1
ATOM 688 C C . VAL A 1 98 ? 11.037 15.664 8.374 1.00 56.32 98 VAL A C 1
ATOM 689 O O . VAL A 1 98 ? 12.166 16.148 8.515 1.00 58.72 98 VAL A O 1
ATOM 693 N N . L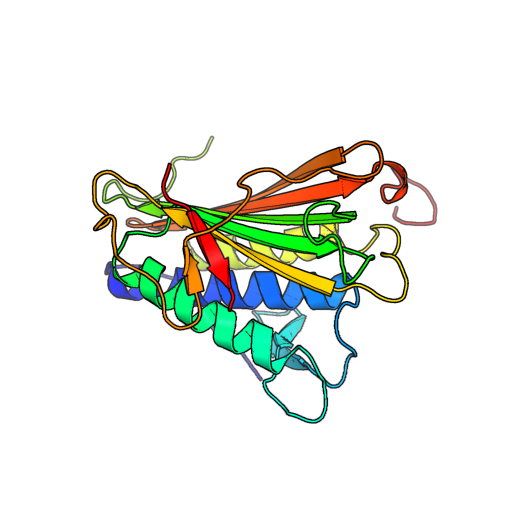EU A 1 99 ? 10.512 14.779 9.220 1.00 53.75 99 LEU A N 1
ATOM 694 C CA . LEU A 1 99 ? 11.262 14.199 10.320 1.00 52.13 99 LEU A CA 1
ATOM 695 C C . LEU A 1 99 ? 11.542 12.766 9.919 1.00 57.64 99 LEU A C 1
ATOM 696 O O . LEU A 1 99 ? 10.608 12.039 9.555 1.00 59.03 99 LEU A O 1
ATOM 701 N N . ALA A 1 100 ? 12.819 12.373 9.939 1.00 55.48 100 ALA A N 1
ATOM 702 C CA . ALA A 1 100 ? 13.238 11.126 9.326 1.00 54.48 100 ALA A CA 1
ATOM 703 C C . ALA A 1 100 ? 14.042 10.312 10.319 1.00 58.11 100 ALA A C 1
ATOM 704 O O . ALA A 1 100 ? 14.883 10.850 11.047 1.00 58.17 100 ALA A O 1
ATOM 706 N N . VAL A 1 101 ? 13.789 9.001 10.304 1.00 58.01 101 VAL A N 1
ATOM 707 C CA . VAL A 1 101 ? 14.414 8.035 11.193 1.00 55.15 101 VAL A CA 1
ATOM 708 C C . VAL A 1 101 ? 15.365 7.171 10.369 1.00 59.34 101 VAL A C 1
ATOM 709 O O . VAL A 1 101 ? 14.962 6.595 9.352 1.00 60.53 101 VAL A O 1
ATOM 713 N N . TYR A 1 102 ? 16.623 7.077 10.801 1.00 59.23 102 TYR A N 1
ATOM 714 C CA . TYR A 1 102 ? 17.625 6.302 10.081 1.00 61.14 102 TYR A CA 1
ATOM 715 C C . TYR A 1 102 ? 18.498 5.566 11.091 1.00 69.02 102 TYR A C 1
ATOM 716 O O . TYR A 1 102 ? 18.531 5.906 12.277 1.00 67.54 102 TYR A O 1
ATOM 725 N N . THR A 1 103 ? 19.189 4.526 10.612 1.00 72.28 103 THR A N 1
ATOM 726 C CA . THR A 1 103 ? 19.909 3.622 11.500 1.00 74.44 103 THR A CA 1
ATOM 727 C C . THR A 1 103 ? 21.416 3.822 11.453 1.00 75.57 103 THR A C 1
ATOM 728 O O . THR A 1 103 ? 22.069 3.832 12.495 1.00 81.95 103 THR A O 1
ATOM 732 N N . ASN A 1 104 ? 21.985 3.985 10.280 1.00 74.93 104 ASN A N 1
ATOM 733 C CA . ASN A 1 104 ? 23.422 4.137 10.201 1.00 79.62 104 ASN A CA 1
ATOM 734 C C . ASN A 1 104 ? 23.756 5.581 10.560 1.00 87.89 104 ASN A C 1
ATOM 735 O O . ASN A 1 104 ? 23.374 6.498 9.817 1.00 88.18 104 ASN A O 1
ATOM 740 N N . PRO A 1 105 ? 24.437 5.835 11.683 1.00 88.59 105 PRO A N 1
ATOM 741 C CA . PRO A 1 105 ? 24.775 7.222 12.047 1.00 87.31 105 PRO A CA 1
ATOM 742 C C . PRO A 1 105 ? 25.650 7.940 11.030 1.00 88.47 105 PRO A C 1
ATOM 743 O O . PRO A 1 105 ? 25.995 9.104 11.255 1.00 93.00 105 PRO A O 1
ATOM 747 N N . GLU A 1 106 ? 26.025 7.298 9.927 1.00 88.15 106 GLU A N 1
ATOM 748 C CA . GLU A 1 106 ? 26.882 7.915 8.927 1.00 92.19 106 GLU A CA 1
ATOM 749 C C . GLU A 1 106 ? 26.195 8.150 7.591 1.00 88.97 106 GLU A C 1
ATOM 750 O O . GLU A 1 106 ? 26.722 8.914 6.772 1.00 90.41 106 GLU A O 1
ATOM 756 N N . ASP A 1 107 ? 25.044 7.516 7.347 1.00 83.61 107 ASP A N 1
ATOM 757 C CA . ASP A 1 107 ? 24.249 7.734 6.139 1.00 82.34 107 ASP A CA 1
ATOM 758 C C . ASP A 1 107 ? 22.842 8.176 6.522 1.00 82.29 107 ASP A C 1
ATOM 759 O O . ASP A 1 107 ? 21.887 7.386 6.420 1.00 79.60 107 ASP A O 1
ATOM 764 N N . PRO A 1 108 ? 22.673 9.438 6.945 1.00 78.95 108 PRO A N 1
ATOM 765 C CA . PRO A 1 108 ? 21.317 9.980 7.136 1.00 70.62 108 PRO A CA 1
ATOM 766 C C . PRO A 1 108 ? 20.473 9.957 5.873 1.00 72.30 108 PRO A C 1
ATOM 767 O O . PRO A 1 108 ? 19.257 10.166 5.959 1.00 71.89 108 PRO A O 1
ATOM 771 N N . GLN A 1 109 ? 21.058 9.725 4.700 1.00 71.90 109 GLN A N 1
ATOM 772 C CA . GLN A 1 109 ? 20.221 9.726 3.511 1.00 71.83 109 GLN A CA 1
ATOM 773 C C . GLN A 1 109 ? 19.408 8.438 3.397 1.00 73.89 109 GLN A C 1
ATOM 774 O O . GLN A 1 109 ? 18.326 8.450 2.803 1.00 74.53 109 GLN A O 1
ATOM 780 N N . THR A 1 110 ? 19.876 7.332 3.976 1.00 70.70 110 THR A N 1
ATOM 781 C CA . THR A 1 110 ? 19.152 6.063 3.897 1.00 70.77 110 THR A CA 1
ATOM 782 C C . THR A 1 110 ? 18.299 5.908 5.152 1.00 65.57 110 THR A C 1
ATOM 783 O O . THR A 1 110 ? 18.826 5.671 6.243 1.00 61.87 110 THR A O 1
ATOM 787 N N . ILE A 1 111 ? 16.980 6.010 4.995 1.00 64.05 111 ILE A N 1
ATOM 788 C CA . ILE A 1 111 ? 16.086 6.160 6.135 1.00 63.44 111 ILE A CA 1
ATOM 789 C C . ILE A 1 111 ? 15.168 4.942 6.241 1.00 64.80 111 ILE A C 1
ATOM 790 O O . ILE A 1 111 ? 14.932 4.225 5.259 1.00 62.67 111 ILE A O 1
ATOM 795 N N . SER A 1 112 ? 14.663 4.706 7.471 1.00 56.33 112 SER A N 1
ATOM 796 C CA . SER A 1 112 ? 13.737 3.610 7.767 1.00 57.32 112 SER A CA 1
ATOM 797 C C . SER A 1 112 ? 12.276 4.038 7.816 1.00 57.41 112 SER A C 1
ATOM 798 O O . SER A 1 112 ? 11.392 3.204 7.588 1.00 59.47 112 SER A O 1
ATOM 801 N N . GLU A 1 113 ? 12.005 5.304 8.120 1.00 59.93 113 GLU A N 1
ATOM 802 C CA . GLU A 1 113 ? 10.666 5.838 8.325 1.00 54.77 113 GLU A CA 1
ATOM 803 C C . GLU A 1 113 ? 10.797 7.349 8.312 1.00 58.30 113 GLU A C 1
ATOM 804 O O . GLU A 1 113 ? 11.848 7.884 8.691 1.00 57.38 113 GLU A O 1
ATOM 810 N N . CYS A 1 114 ? 9.737 8.034 7.880 1.00 52.56 114 CYS A N 1
ATOM 811 C CA . CYS A 1 114 ? 9.701 9.477 8.050 1.00 54.49 114 CYS A CA 1
ATOM 812 C C . CYS A 1 114 ? 8.273 9.966 8.254 1.00 54.22 114 CYS A C 1
ATOM 813 O O . CYS A 1 114 ? 7.301 9.230 8.054 1.00 50.99 114 CYS A O 1
ATOM 816 N N . TYR A 1 115 ? 8.167 11.242 8.658 1.00 50.70 115 TYR A N 1
ATOM 817 C CA . TYR A 1 115 ? 6.895 11.887 8.956 1.00 49.67 115 TYR A CA 1
ATOM 818 C C . TYR A 1 115 ? 6.912 13.247 8.289 1.00 50.17 115 TYR A C 1
ATOM 819 O O . TYR A 1 115 ? 7.907 13.972 8.397 1.00 49.89 115 TYR A O 1
ATOM 828 N N . GLN A 1 116 ? 5.833 13.576 7.582 1.00 49.39 116 GLN A N 1
ATOM 829 C CA . GLN A 1 116 ? 5.748 14.810 6.818 1.00 54.10 116 GLN A CA 1
ATOM 830 C C . GLN A 1 116 ? 4.670 15.684 7.428 1.00 56.24 116 GLN A C 1
ATOM 831 O O . GLN A 1 116 ? 3.556 15.211 7.693 1.00 56.28 116 GLN A O 1
ATOM 837 N N . PHE A 1 117 ? 4.996 16.954 7.633 1.00 53.83 117 PHE A N 1
ATOM 838 C CA . PHE A 1 117 ? 4.075 17.938 8.197 1.00 57.81 117 PHE A CA 1
ATOM 839 C C . PHE A 1 117 ? 3.979 19.066 7.182 1.00 54.94 117 PHE A C 1
ATOM 840 O O . PHE A 1 117 ? 4.977 19.739 6.918 1.00 56.44 117 PHE A O 1
ATOM 848 N N . LYS A 1 118 ? 2.812 19.218 6.560 1.00 52.94 118 LYS A N 1
ATOM 849 C CA . LYS A 1 118 ? 2.635 20.160 5.461 1.00 58.96 118 LYS A CA 1
ATOM 850 C C . LYS A 1 118 ? 1.869 21.392 5.930 1.00 55.92 118 LYS A C 1
ATOM 851 O O . LYS A 1 118 ? 0.900 21.290 6.690 1.00 59.96 118 LYS A O 1
ATOM 857 N N . PHE A 1 119 ? 2.293 22.558 5.474 1.00 56.54 119 PHE A N 1
ATOM 858 C CA . PHE A 1 119 ? 1.621 23.788 5.868 1.00 58.70 119 PHE A CA 1
ATOM 859 C C . PHE A 1 119 ? 1.263 24.581 4.626 1.00 56.59 119 PHE A C 1
ATOM 860 O O . PHE A 1 119 ? 2.063 24.670 3.691 1.00 59.18 119 PHE A O 1
ATOM 868 N N . LYS A 1 120 ? 0.051 25.134 4.613 1.00 59.04 120 LYS A N 1
ATOM 869 C CA . LYS A 1 120 ? -0.383 26.070 3.584 1.00 61.84 120 LYS A CA 1
ATOM 870 C C . LYS A 1 120 ? -0.993 27.296 4.269 1.00 60.39 120 LYS A C 1
ATOM 871 O O . LYS A 1 120 ? -1.671 27.171 5.290 1.00 62.05 120 LYS A O 1
ATOM 877 N N . TYR A 1 121 ? -0.718 28.484 3.735 1.00 61.47 121 TYR A N 1
ATOM 878 C CA . TYR A 1 121 ? -1.224 29.743 4.278 1.00 52.78 121 TYR A CA 1
ATOM 879 C C . TYR A 1 121 ? -2.329 30.277 3.368 1.00 57.27 121 TYR A C 1
ATOM 880 O O . TYR A 1 121 ? -2.191 30.270 2.141 1.00 63.02 121 TYR A O 1
ATOM 889 N N . THR A 1 122 ? -3.441 30.693 3.965 1.00 56.63 122 THR A N 1
ATOM 890 C CA . THR A 1 122 ? -4.631 31.090 3.226 1.00 58.63 122 THR A CA 1
ATOM 891 C C . THR A 1 122 ? -5.346 32.194 3.985 1.00 61.06 122 THR A C 1
ATOM 892 O O . THR A 1 122 ? -5.118 32.406 5.171 1.00 65.12 122 THR A O 1
ATOM 896 N N . ASN A 1 123 ? -6.234 32.895 3.298 1.00 67.06 123 ASN A N 1
ATOM 897 C CA . ASN A 1 123 ? -7.206 33.734 3.979 1.00 71.21 123 ASN A CA 1
ATOM 898 C C . ASN A 1 123 ? -8.630 33.313 3.654 1.00 72.54 123 ASN A C 1
ATOM 899 O O . ASN A 1 123 ? -9.572 33.923 4.169 1.00 80.07 123 ASN A O 1
ATOM 904 N N . ASN A 1 124 ? -8.809 32.246 2.881 1.00 74.37 124 ASN A N 1
ATOM 905 C CA . ASN A 1 124 ? -10.113 31.902 2.321 1.00 72.72 124 ASN A CA 1
ATOM 906 C C . ASN A 1 124 ? -10.804 30.819 3.148 1.00 76.54 124 ASN A C 1
ATOM 907 O O . ASN A 1 124 ? -11.116 29.713 2.686 1.00 72.88 124 ASN A O 1
ATOM 912 N N . GLY A 1 125 ? -11.064 31.185 4.402 1.00 83.59 125 GLY A N 1
ATOM 913 C CA . GLY A 1 125 ? -11.845 30.373 5.308 1.00 75.41 125 GLY A CA 1
ATOM 914 C C . GLY A 1 125 ? -11.243 29.007 5.523 1.00 70.62 125 GLY A C 1
ATOM 915 O O . GLY A 1 125 ? -10.169 28.681 5.003 1.00 72.87 125 GLY A O 1
ATOM 916 N N . PRO A 1 126 ? -11.931 28.176 6.300 1.00 72.05 126 PRO A N 1
ATOM 917 C CA . PRO A 1 126 ? -11.435 26.815 6.558 1.00 69.49 126 PRO A CA 1
ATOM 918 C C . PRO A 1 126 ? -11.521 25.923 5.335 1.00 65.19 126 PRO A C 1
ATOM 919 O O . PRO A 1 126 ? -12.009 26.341 4.284 1.00 65.99 126 PRO A O 1
ATOM 923 N N . LEU A 1 127 ? -11.064 24.681 5.481 1.00 69.53 127 LEU A N 1
ATOM 924 C CA . LEU A 1 127 ? -11.222 23.691 4.426 1.00 66.66 127 LEU A CA 1
ATOM 925 C C . LEU A 1 127 ? -12.694 23.391 4.191 1.00 67.05 127 LEU A C 1
ATOM 926 O O . LEU A 1 127 ? -13.496 23.348 5.128 1.00 65.73 127 LEU A O 1
ATOM 931 N N . MET A 1 128 ? -13.044 23.175 2.928 1.00 68.97 128 MET A N 1
ATOM 932 C CA . MET A 1 128 ? -14.394 22.788 2.552 1.00 72.97 128 MET A CA 1
ATOM 933 C C . MET A 1 128 ? -14.421 21.264 2.402 1.00 78.09 128 MET A C 1
ATOM 934 O O . MET A 1 128 ? -13.587 20.686 1.691 1.00 77.47 128 MET A O 1
ATOM 939 N N . ASP A 1 129 ? -15.333 20.610 3.120 1.00 77.21 129 ASP A N 1
ATOM 940 C CA . ASP A 1 129 ? -15.355 19.157 3.222 1.00 79.67 129 ASP A CA 1
ATOM 941 C C . ASP A 1 129 ? -16.534 18.565 2.454 1.00 81.46 129 ASP A C 1
ATOM 942 O O . ASP A 1 129 ? -17.529 19.240 2.175 1.00 82.24 129 ASP A O 1
ATOM 947 N N . PHE A 1 130 ? -16.416 17.281 2.121 1.00 77.85 130 PHE A N 1
ATOM 948 C CA . PHE A 1 130 ? -17.462 16.620 1.363 1.00 77.48 130 PHE A CA 1
ATOM 949 C C . PHE A 1 130 ? -17.963 15.386 2.090 1.00 80.65 130 PHE A C 1
ATOM 950 O O . PHE A 1 130 ? -18.351 15.465 3.255 1.00 88.06 130 PHE A O 1
ATOM 958 N N . ASP A 1 145 ? -15.768 23.906 13.982 1.00 87.95 145 ASP A N 1
ATOM 959 C CA . ASP A 1 145 ? -15.064 23.550 15.209 1.00 87.34 145 ASP A CA 1
ATOM 960 C C . ASP A 1 145 ? -13.672 23.019 14.916 1.00 87.08 145 ASP A C 1
ATOM 961 O O . ASP A 1 145 ? -13.505 21.964 14.297 1.00 89.67 145 ASP A O 1
ATOM 966 N N . THR A 1 146 ? -12.671 23.751 15.398 1.00 85.19 146 THR A N 1
ATOM 967 C CA . THR A 1 146 ? -11.285 23.374 15.169 1.00 85.70 146 THR A CA 1
ATOM 968 C C . THR A 1 146 ? -10.749 22.423 16.237 1.00 76.77 146 THR A C 1
ATOM 969 O O . THR A 1 146 ? -9.780 21.705 15.970 1.00 74.93 146 THR A O 1
ATOM 973 N N . LYS A 1 147 ? -11.371 22.380 17.420 1.00 79.67 147 LYS A N 1
ATOM 974 C CA . LYS A 1 147 ? -10.922 21.498 18.496 1.00 75.22 147 LYS A CA 1
ATOM 975 C C . LYS A 1 147 ? -11.341 20.050 18.246 1.00 79.32 147 LYS A C 1
ATOM 976 O O . LYS A 1 147 ? -10.578 19.119 18.534 1.00 74.37 147 LYS A O 1
ATOM 982 N N . LYS A 1 148 ? -12.552 19.837 17.728 1.00 79.20 148 LYS A N 1
ATOM 983 C CA . LYS A 1 148 ? -12.922 18.497 17.303 1.00 73.48 148 LYS A CA 1
ATOM 984 C C . LYS A 1 148 ? -11.930 17.977 16.264 1.00 77.94 148 LYS A C 1
ATOM 985 O O . LYS A 1 148 ? -11.397 16.868 16.406 1.00 78.05 148 LYS A O 1
ATOM 991 N N . ALA A 1 149 ? -11.620 18.788 15.248 1.00 77.19 149 ALA A N 1
ATOM 992 C CA . ALA A 1 149 ? -10.670 18.364 14.225 1.00 73.90 149 ALA A CA 1
ATOM 993 C C . ALA A 1 149 ? -9.302 18.067 14.828 1.00 71.69 149 ALA A C 1
ATOM 994 O O . ALA A 1 149 ? -8.659 17.084 14.457 1.00 72.43 149 ALA A O 1
ATOM 996 N N . SER A 1 150 ? -8.852 18.888 15.780 1.00 72.78 150 SER A N 1
ATOM 997 C CA . SER A 1 150 ? -7.556 18.644 16.408 1.00 68.89 150 SER A CA 1
ATOM 998 C C . SER A 1 150 ? -7.560 17.337 17.181 1.00 67.26 150 SER A C 1
ATOM 999 O O . SER A 1 150 ? -6.570 16.602 17.175 1.00 64.92 150 SER A O 1
ATOM 1002 N N . ILE A 1 151 ? -8.661 17.037 17.867 1.00 66.66 151 ILE A N 1
ATOM 1003 C CA . ILE A 1 151 ? -8.680 15.818 18.651 1.00 70.77 151 ILE A CA 1
ATOM 1004 C C . ILE A 1 151 ? -8.824 14.619 17.728 1.00 71.06 151 ILE A C 1
ATOM 1005 O O . ILE A 1 151 ? -8.307 13.533 18.018 1.00 68.62 151 ILE A O 1
ATOM 1010 N N . LEU A 1 152 ? -9.476 14.802 16.581 1.00 70.76 152 LEU A N 1
ATOM 1011 C CA . LEU A 1 152 ? -9.549 13.708 15.619 1.00 71.88 152 LEU A CA 1
ATOM 1012 C C . LEU A 1 152 ? -8.183 13.426 15.009 1.00 71.81 152 LEU A C 1
ATOM 1013 O O . LEU A 1 152 ? -7.821 12.258 14.800 1.00 73.64 152 LEU A O 1
ATOM 1018 N N . LEU A 1 153 ? -7.393 14.470 14.747 1.00 62.15 153 LEU A N 1
ATOM 1019 C CA . LEU A 1 153 ? -6.079 14.230 14.167 1.00 65.28 153 LEU A CA 1
ATOM 1020 C C . LEU A 1 153 ? -5.187 13.440 15.125 1.00 68.59 153 LEU A C 1
ATOM 1021 O O . LEU A 1 153 ? -4.522 12.480 14.714 1.00 65.45 153 LEU A O 1
ATOM 1026 N N . ILE A 1 154 ? -5.181 13.808 16.412 1.00 68.82 154 ILE A N 1
ATOM 1027 C CA . ILE A 1 154 ? -4.337 13.108 17.380 1.00 66.06 154 ILE A CA 1
ATOM 1028 C C . ILE A 1 154 ? -4.836 11.692 17.597 1.00 68.81 154 ILE A C 1
ATOM 1029 O O . ILE A 1 154 ? -4.040 10.759 17.763 1.00 70.05 154 ILE A O 1
ATOM 1034 N N . ARG A 1 155 ? -6.156 11.504 17.628 1.00 73.31 155 ARG A N 1
ATOM 1035 C CA . ARG A 1 155 ? -6.693 10.158 17.795 1.00 70.56 155 ARG A CA 1
ATOM 1036 C C . ARG A 1 155 ? -6.329 9.290 16.601 1.00 71.60 155 ARG A C 1
ATOM 1037 O O . ARG A 1 155 ? -6.030 8.102 16.752 1.00 69.04 155 ARG A O 1
ATOM 1045 N N . LYS A 1 156 ? -6.305 9.882 15.400 1.00 72.68 156 LYS A N 1
ATOM 1046 C CA . LYS A 1 156 ? -5.933 9.113 14.221 1.00 65.46 156 LYS A CA 1
ATOM 1047 C C . LYS A 1 156 ? -4.455 8.734 14.252 1.00 67.67 156 LYS A C 1
ATOM 1048 O O . LYS A 1 156 ? -4.101 7.599 13.917 1.00 69.84 156 LYS A O 1
ATOM 1054 N N . ILE A 1 157 ? -3.577 9.652 14.666 1.00 64.53 157 ILE A N 1
ATOM 1055 C CA . ILE A 1 157 ? -2.168 9.290 14.820 1.00 63.70 157 ILE A CA 1
ATOM 1056 C C . ILE A 1 157 ? -2.042 8.051 15.689 1.00 69.06 157 ILE A C 1
ATOM 1057 O O . ILE A 1 157 ? -1.245 7.151 15.398 1.00 71.27 157 ILE A O 1
ATOM 1062 N N . TYR A 1 158 ? -2.830 7.977 16.771 1.00 70.48 158 TYR A N 1
ATOM 1063 C CA . TYR A 1 158 ? -2.763 6.806 17.648 1.00 71.90 158 TYR A CA 1
ATOM 1064 C C . TYR A 1 158 ? -3.251 5.552 16.935 1.00 69.62 158 TYR A C 1
ATOM 1065 O O . TYR A 1 158 ? -2.561 4.527 16.929 1.00 69.43 158 TYR A O 1
ATOM 1074 N N . ILE A 1 159 ? -4.445 5.617 16.338 1.00 65.53 159 ILE A N 1
ATOM 1075 C CA . ILE A 1 159 ? -5.035 4.449 15.693 1.00 68.30 159 ILE A CA 1
ATOM 1076 C C . ILE A 1 159 ? -4.128 3.926 14.581 1.00 69.36 159 ILE A C 1
ATOM 1077 O O . ILE A 1 159 ? -3.955 2.711 14.419 1.00 73.80 159 ILE A O 1
ATOM 1082 N N . LEU A 1 160 ? -3.528 4.833 13.811 1.00 68.27 160 LEU A N 1
ATOM 1083 C CA . LEU A 1 160 ? -2.763 4.487 12.622 1.00 69.60 160 LEU A CA 1
ATOM 1084 C C . LEU A 1 160 ? -1.315 4.144 12.930 1.00 70.70 160 LEU A C 1
ATOM 1085 O O . LEU A 1 160 ? -0.591 3.719 12.024 1.00 77.36 160 LEU A O 1
ATOM 1090 N N . MET A 1 161 ? -0.869 4.323 14.175 1.00 68.56 161 MET A N 1
ATOM 1091 C CA . MET A 1 161 ? 0.512 4.034 14.542 1.00 67.91 161 MET A CA 1
ATOM 1092 C C . MET A 1 161 ? 0.637 3.249 15.834 1.00 66.58 161 MET A C 1
ATOM 1093 O O . MET A 1 161 ? 1.760 2.995 16.280 1.00 68.46 161 MET A O 1
ATOM 1098 N N . GLN A 1 162 ? -0.478 2.872 16.454 1.00 69.90 162 GLN A N 1
ATOM 1099 C CA . GLN A 1 162 ? -0.419 2.028 17.644 1.00 66.89 162 GLN A CA 1
ATOM 1100 C C . GLN A 1 162 ? 0.210 0.691 17.324 1.00 68.03 162 GLN A C 1
ATOM 1101 O O . GLN A 1 162 ? 0.967 0.140 18.131 1.00 63.16 162 GLN A O 1
ATOM 1107 N N . ASN A 1 163 ? -0.133 0.140 16.155 1.00 69.05 163 ASN A N 1
ATOM 1108 C CA . ASN A 1 163 ? 0.092 -1.254 15.825 1.00 64.63 163 ASN A CA 1
ATOM 1109 C C . ASN A 1 163 ? 1.166 -1.428 14.759 1.00 65.15 163 ASN A C 1
ATOM 1110 O O . ASN A 1 163 ? 1.377 -2.542 14.272 1.00 75.17 163 ASN A O 1
ATOM 1115 N N . LEU A 1 164 ? 1.855 -0.354 14.391 1.00 62.50 164 LEU A N 1
ATOM 1116 C CA . LEU A 1 164 ? 2.963 -0.470 13.457 1.00 58.77 164 LEU A CA 1
ATOM 1117 C C . LEU A 1 164 ? 4.075 -1.313 14.069 1.00 55.94 164 LEU A C 1
ATOM 1118 O O . LEU A 1 164 ? 4.386 -1.185 15.253 1.00 59.62 164 LEU A O 1
ATOM 1123 N N . GLY A 1 165 ? 4.664 -2.194 13.266 1.00 57.23 165 GLY A N 1
ATOM 1124 C CA . GLY A 1 165 ? 5.809 -2.951 13.709 1.00 60.70 165 GLY A CA 1
ATOM 1125 C C . GLY A 1 165 ? 6.917 -2.059 14.230 1.00 58.76 165 GLY A C 1
ATOM 1126 O O . GLY A 1 165 ? 7.000 -0.880 13.890 1.00 59.66 165 GLY A O 1
ATOM 1127 N N . PRO A 1 166 ? 7.777 -2.595 15.090 1.00 62.89 166 PRO A N 1
ATOM 1128 C CA . PRO A 1 166 ? 8.825 -1.762 15.697 1.00 63.42 166 PRO A CA 1
ATOM 1129 C C . PRO A 1 166 ? 9.849 -1.241 14.699 1.00 61.24 166 PRO A C 1
ATOM 1130 O O . PRO A 1 166 ? 10.105 -1.835 13.651 1.00 66.56 166 PRO A O 1
ATOM 1134 N N . LEU A 1 167 ? 10.420 -0.091 15.039 1.00 64.51 167 LEU A N 1
ATOM 1135 C CA . LEU A 1 167 ? 11.612 0.399 14.381 1.00 66.90 167 LEU A CA 1
ATOM 1136 C C . LEU A 1 167 ? 12.812 -0.452 14.800 1.00 67.92 167 LEU A C 1
ATOM 1137 O O . LEU A 1 167 ? 12.729 -1.228 15.753 1.00 74.43 167 LEU A O 1
ATOM 1142 N N . PRO A 1 168 ? 13.943 -0.341 14.098 1.00 70.19 168 PRO A N 1
ATOM 1143 C CA . PRO A 1 168 ? 15.188 -0.910 14.624 1.00 71.45 168 PRO A CA 1
ATOM 1144 C C . PRO A 1 168 ? 15.484 -0.364 16.012 1.00 74.08 168 PRO A C 1
ATOM 1145 O O . PRO A 1 168 ? 14.946 0.663 16.431 1.00 73.98 168 PRO A O 1
ATOM 1149 N N . ASN A 1 169 ? 16.373 -1.060 16.722 1.00 78.99 169 ASN A N 1
ATOM 1150 C CA . ASN A 1 169 ? 16.565 -0.782 18.146 1.00 86.21 169 ASN A CA 1
ATOM 1151 C C . ASN A 1 169 ? 17.245 0.568 18.360 1.00 84.27 169 ASN A C 1
ATOM 1152 O O . ASN A 1 169 ? 16.800 1.377 19.185 1.00 86.05 169 ASN A O 1
ATOM 1157 N N . ASP A 1 170 ? 18.320 0.835 17.623 1.00 81.31 170 ASP A N 1
ATOM 1158 C CA . ASP A 1 170 ? 19.049 2.097 17.716 1.00 85.11 170 ASP A CA 1
ATOM 1159 C C . ASP A 1 170 ? 18.823 2.884 16.429 1.00 81.63 170 ASP A C 1
ATOM 1160 O O . ASP A 1 170 ? 19.160 2.409 15.339 1.00 84.01 170 ASP A O 1
ATOM 1165 N N . VAL A 1 171 ? 18.223 4.073 16.555 1.00 78.40 171 VAL A N 1
ATOM 1166 C CA . VAL A 1 171 ? 17.887 4.908 15.408 1.00 75.64 171 VAL A CA 1
ATOM 1167 C C . VAL A 1 171 ? 18.368 6.333 15.655 1.00 73.49 171 VAL A C 1
ATOM 1168 O O . VAL A 1 171 ? 18.596 6.755 16.790 1.00 75.11 171 VAL A O 1
ATOM 1172 N N . CYS A 1 172 ? 18.517 7.075 14.563 1.00 72.20 172 CYS A N 1
ATOM 1173 C CA . CYS A 1 172 ? 18.912 8.471 14.621 1.00 72.00 172 CYS A CA 1
ATOM 1174 C C . CYS A 1 172 ? 17.787 9.322 14.059 1.00 70.04 172 CYS A C 1
ATOM 1175 O O . CYS A 1 172 ? 16.914 8.830 13.340 1.00 70.59 172 CYS A O 1
ATOM 1178 N N . LEU A 1 173 ? 17.832 10.612 14.374 1.00 69.45 173 LEU A N 1
ATOM 1179 C CA . LEU A 1 173 ? 16.842 11.572 13.916 1.00 66.06 173 LEU A CA 1
ATOM 1180 C C . LEU A 1 173 ? 17.515 12.684 13.129 1.00 67.27 173 LEU A C 1
ATOM 1181 O O . LEU A 1 173 ? 18.565 13.198 13.531 1.00 67.40 173 LEU A O 1
ATOM 1186 N N . THR A 1 174 ? 16.885 13.061 12.022 1.00 63.17 174 THR A N 1
ATOM 1187 C CA . THR A 1 174 ? 17.297 14.193 11.212 1.00 61.39 174 THR A CA 1
ATOM 1188 C C . THR A 1 174 ? 16.032 14.911 10.769 1.00 59.31 174 THR A C 1
ATOM 1189 O O . THR A 1 174 ? 14.945 14.327 10.790 1.00 59.90 174 THR A O 1
ATOM 1193 N N . MET A 1 175 ? 16.163 16.192 10.405 1.00 57.85 175 MET A N 1
ATOM 1194 C CA . MET A 1 175 ? 15.019 17.013 10.015 1.00 57.14 175 MET A CA 1
ATOM 1195 C C . MET A 1 175 ? 15.316 17.787 8.736 1.00 58.61 175 MET A C 1
ATOM 1196 O O . MET A 1 175 ? 16.440 18.253 8.535 1.00 59.74 175 MET A O 1
ATOM 1201 N N . LYS A 1 176 ? 14.300 17.933 7.882 1.00 56.37 176 LYS A N 1
ATOM 1202 C CA . LYS A 1 176 ? 14.399 18.699 6.647 1.00 56.59 176 LYS A CA 1
ATOM 1203 C C . LYS A 1 176 ? 13.230 19.664 6.554 1.00 60.56 176 LYS A C 1
ATOM 1204 O O . LYS A 1 176 ? 12.075 19.252 6.697 1.00 58.93 176 LYS A O 1
ATOM 1210 N N . LEU A 1 177 ? 13.527 20.937 6.285 1.00 63.43 177 LEU A N 1
ATOM 1211 C CA . LEU A 1 177 ? 12.510 21.959 6.084 1.00 63.17 177 LEU A CA 1
ATOM 1212 C C . LEU A 1 177 ? 12.404 22.319 4.609 1.00 64.14 177 LEU A C 1
ATOM 1213 O O . LEU A 1 177 ? 13.392 22.275 3.869 1.00 68.51 177 LEU A O 1
ATOM 1218 N N . PHE A 1 178 ? 11.196 22.671 4.178 1.00 62.35 178 PHE A N 1
ATOM 1219 C CA . PHE A 1 178 ? 10.983 23.120 2.807 1.00 65.03 178 PHE A CA 1
ATOM 1220 C C . PHE A 1 178 ? 10.125 24.377 2.804 1.00 63.13 178 PHE A C 1
ATOM 1221 O O . PHE A 1 178 ? 9.239 24.551 3.642 1.00 60.65 178 PHE A O 1
ATOM 1229 N N . TYR A 1 179 ? 10.390 25.254 1.849 1.00 66.22 179 TYR A N 1
ATOM 1230 C CA . TYR A 1 179 ? 9.816 26.587 1.888 1.00 66.47 179 TYR A CA 1
ATOM 1231 C C . TYR A 1 179 ? 8.953 26.871 0.671 1.00 65.80 179 TYR A C 1
ATOM 1232 O O . TYR A 1 179 ? 8.985 26.148 -0.326 1.00 66.74 179 TYR A O 1
ATOM 1241 N N . TYR A 1 180 ? 8.153 27.933 0.796 1.00 69.15 180 TYR A N 1
ATOM 1242 C CA . TYR A 1 180 ? 7.560 28.612 -0.357 1.00 72.22 180 TYR A CA 1
ATOM 1243 C C . TYR A 1 180 ? 8.601 29.610 -0.849 1.00 73.46 180 TYR A C 1
ATOM 1244 O O . TYR A 1 180 ? 8.719 30.729 -0.340 1.00 69.28 180 TYR A O 1
ATOM 1253 N N . ASP A 1 181 ? 9.378 29.179 -1.851 1.00 73.85 181 ASP A N 1
ATOM 1254 C CA . ASP A 1 181 ? 10.563 29.920 -2.259 1.00 74.33 181 ASP A CA 1
ATOM 1255 C C . ASP A 1 181 ? 10.236 31.299 -2.823 1.00 75.09 181 ASP A C 1
ATOM 1256 O O . ASP A 1 181 ? 11.086 32.195 -2.770 1.00 72.31 181 ASP A O 1
ATOM 1261 N N . GLU A 1 182 ? 9.022 31.497 -3.340 1.00 74.98 182 GLU A N 1
ATOM 1262 C CA . GLU A 1 182 ? 8.658 32.762 -3.963 1.00 75.49 182 GLU A CA 1
ATOM 1263 C C . GLU A 1 182 ? 8.474 33.881 -2.952 1.00 76.70 182 GLU A C 1
ATOM 1264 O O . GLU A 1 182 ? 8.397 35.040 -3.359 1.00 82.27 182 GLU A O 1
ATOM 1270 N N . VAL A 1 183 ? 8.402 33.569 -1.658 1.00 78.34 183 VAL A N 1
ATOM 1271 C CA . VAL A 1 183 ? 8.332 34.566 -0.593 1.00 71.97 183 VAL A CA 1
ATOM 1272 C C . VAL A 1 183 ? 9.478 34.439 0.398 1.00 70.53 183 VAL A C 1
ATOM 1273 O O . VAL A 1 183 ? 9.522 35.188 1.380 1.00 70.39 183 VAL A O 1
ATOM 1277 N N . THR A 1 184 ? 10.390 33.531 0.178 1.00 69.83 184 THR A N 1
ATOM 1278 C CA . THR A 1 184 ? 11.421 33.300 1.178 1.00 75.10 184 THR A CA 1
ATOM 1279 C C . THR A 1 184 ? 12.746 33.858 0.687 1.00 72.35 184 THR A C 1
ATOM 1280 O O . THR A 1 184 ? 13.174 33.534 -0.435 1.00 73.91 184 THR A O 1
ATOM 1284 N N . PRO A 1 185 ? 13.387 34.724 1.465 1.00 71.07 185 PRO A N 1
ATOM 1285 C CA . PRO A 1 185 ? 14.739 35.180 1.122 1.00 73.31 185 PRO A CA 1
ATOM 1286 C C . PRO A 1 185 ? 15.660 33.996 0.901 1.00 77.06 185 PRO A C 1
ATOM 1287 O O . PRO A 1 185 ? 15.758 33.100 1.753 1.00 78.96 185 PRO A O 1
ATOM 1291 N N . PRO A 1 186 ? 16.338 33.946 -0.247 1.00 76.18 186 PRO A N 1
ATOM 1292 C CA . PRO A 1 186 ? 17.193 32.788 -0.556 1.00 77.32 186 PRO A CA 1
ATOM 1293 C C . PRO A 1 186 ? 18.288 32.527 0.465 1.00 75.97 186 PRO A C 1
ATOM 1294 O O . PRO A 1 186 ? 18.852 31.422 0.470 1.00 81.86 186 PRO A O 1
ATOM 1298 N N . ASP A 1 187 ? 18.607 33.491 1.325 1.00 75.83 187 ASP A N 1
ATOM 1299 C CA . ASP A 1 187 ? 19.648 33.327 2.329 1.00 77.24 187 ASP A CA 1
ATOM 1300 C C . ASP A 1 187 ? 19.090 33.109 3.735 1.00 79.38 187 ASP A C 1
ATOM 1301 O O . ASP A 1 187 ? 19.871 32.936 4.680 1.00 80.89 187 ASP A O 1
ATOM 1306 N N . TYR A 1 188 ? 17.764 33.085 3.890 1.00 76.16 188 TYR A N 1
ATOM 1307 C CA . TYR A 1 188 ? 17.160 32.875 5.200 1.00 74.29 188 TYR A CA 1
ATOM 1308 C C . TYR A 1 188 ? 17.518 31.490 5.728 1.00 75.89 188 TYR A C 1
ATOM 1309 O O . TYR A 1 188 ? 17.580 30.514 4.972 1.00 72.39 188 TYR A O 1
ATOM 1318 N N . GLN A 1 189 ? 17.779 31.416 7.037 1.00 72.42 189 GLN A N 1
ATOM 1319 C CA . GLN A 1 189 ? 18.023 30.149 7.713 1.00 73.40 189 GLN A CA 1
ATOM 1320 C C . GLN A 1 189 ? 17.343 30.247 9.074 1.00 74.34 189 GLN A C 1
ATOM 1321 O O . GLN A 1 189 ? 17.527 31.249 9.787 1.00 74.89 189 GLN A O 1
ATOM 1327 N N . PRO A 1 190 ? 16.556 29.250 9.456 1.00 75.95 190 PRO A N 1
ATOM 1328 C CA . PRO A 1 190 ? 15.989 29.230 10.798 1.00 70.67 190 PRO A CA 1
ATOM 1329 C C . PRO A 1 190 ? 17.081 28.995 11.822 1.00 73.14 190 PRO A C 1
ATOM 1330 O O . PRO A 1 190 ? 18.168 28.509 11.474 1.00 77.00 190 PRO A O 1
ATOM 1334 N N . PRO A 1 191 ? 16.847 29.351 13.086 1.00 72.74 191 PRO A N 1
ATOM 1335 C CA . PRO A 1 191 ? 17.870 29.111 14.118 1.00 70.61 191 PRO A CA 1
ATOM 1336 C C . PRO A 1 191 ? 18.203 27.634 14.250 1.00 73.76 191 PRO A C 1
ATOM 1337 O O . PRO A 1 191 ? 17.340 26.801 14.549 1.00 75.64 191 PRO A O 1
ATOM 1341 N N . GLY A 1 192 ? 19.473 27.312 14.016 1.00 78.45 192 GLY A N 1
ATOM 1342 C CA . GLY A 1 192 ? 19.950 25.947 14.135 1.00 79.92 192 GLY A CA 1
ATOM 1343 C C . GLY A 1 192 ? 20.012 25.185 12.835 1.00 80.83 192 GLY A C 1
ATOM 1344 O O . GLY A 1 192 ? 20.390 24.004 12.841 1.00 82.24 192 GLY A O 1
ATOM 1345 N N . PHE A 1 193 ? 19.667 25.822 11.719 1.00 83.44 193 PHE A N 1
ATOM 1346 C CA . PHE A 1 193 ? 19.599 25.152 10.430 1.00 84.25 193 PHE A CA 1
ATOM 1347 C C . PHE A 1 193 ? 20.563 25.801 9.451 1.00 84.06 193 PHE A C 1
ATOM 1348 O O . PHE A 1 193 ? 20.749 27.024 9.459 1.00 85.24 193 PHE A O 1
ATOM 1356 N N . LYS A 1 194 ? 21.195 24.966 8.637 1.00 82.59 194 LYS A N 1
ATOM 1357 C CA . LYS A 1 194 ? 21.998 25.381 7.502 1.00 82.10 194 LYS A CA 1
ATOM 1358 C C . LYS A 1 194 ? 21.269 24.988 6.227 1.00 84.29 194 LYS A C 1
ATOM 1359 O O . LYS A 1 194 ? 20.333 24.178 6.245 1.00 81.84 194 LYS A O 1
ATOM 1365 N N . ASP A 1 195 ? 21.700 25.563 5.107 1.00 85.74 195 ASP A N 1
ATOM 1366 C CA . ASP A 1 195 ? 21.120 25.128 3.849 1.00 81.57 195 ASP A CA 1
ATOM 1367 C C . ASP A 1 195 ? 21.495 23.678 3.578 1.00 82.99 195 ASP A C 1
ATOM 1368 O O . ASP A 1 195 ? 22.551 23.194 4.004 1.00 84.41 195 ASP A O 1
ATOM 1373 N N . GLY A 1 196 ? 20.595 22.972 2.876 1.00 81.65 196 GLY A N 1
ATOM 1374 C CA . GLY A 1 196 ? 20.645 21.527 2.824 1.00 81.53 196 GLY A CA 1
ATOM 1375 C C . GLY A 1 196 ? 21.590 20.980 1.771 1.00 86.18 196 GLY A C 1
ATOM 1376 O O . GLY A 1 196 ? 22.064 21.700 0.894 1.00 88.03 196 GLY A O 1
ATOM 1377 N N . ASP A 1 197 ? 21.852 19.674 1.876 1.00 85.49 197 ASP A N 1
ATOM 1378 C CA . ASP A 1 197 ? 22.790 18.985 0.997 1.00 86.34 197 ASP A CA 1
ATOM 1379 C C . ASP A 1 197 ? 22.052 18.145 -0.045 1.00 85.31 197 ASP A C 1
ATOM 1380 O O . ASP A 1 197 ? 22.093 18.475 -1.230 1.00 89.79 197 ASP A O 1
ATOM 1385 N N . CYS A 1 198 ? 21.379 17.074 0.363 1.00 85.42 198 CYS A N 1
ATOM 1386 C CA . CYS A 1 198 ? 20.649 16.199 -0.550 1.00 84.34 198 CYS A CA 1
ATOM 1387 C C . CYS A 1 198 ? 19.164 16.285 -0.222 1.00 82.79 198 CYS A C 1
ATOM 1388 O O . CYS A 1 198 ? 18.772 16.050 0.925 1.00 82.51 198 CYS A O 1
ATOM 1391 N N . GLU A 1 199 ? 18.340 16.617 -1.227 1.00 83.29 199 GLU A N 1
ATOM 1392 C CA . GLU A 1 199 ? 16.906 16.811 -0.999 1.00 81.63 199 GLU A CA 1
ATOM 1393 C C . GLU A 1 199 ? 16.161 15.491 -0.839 1.00 84.71 199 GLU A C 1
ATOM 1394 O O . GLU A 1 199 ? 15.200 15.423 -0.065 1.00 85.29 199 GLU A O 1
ATOM 1400 N N . GLY A 1 200 ? 16.586 14.436 -1.540 1.00 81.05 200 GLY A N 1
ATOM 1401 C CA . GLY A 1 200 ? 15.946 13.144 -1.446 1.00 75.05 200 GLY A CA 1
ATOM 1402 C C . GLY A 1 200 ? 16.648 12.196 -0.481 1.00 71.55 200 GLY A C 1
ATOM 1403 O O . GLY A 1 200 ? 17.752 12.437 0.001 1.00 73.30 200 GLY A O 1
ATOM 1404 N N . VAL A 1 201 ? 15.968 11.087 -0.218 1.00 68.16 201 VAL A N 1
ATOM 1405 C CA . VAL A 1 201 ? 16.429 10.062 0.706 1.00 67.19 201 VAL A CA 1
ATOM 1406 C C . VAL A 1 201 ? 16.112 8.709 0.089 1.00 66.39 201 VAL A C 1
ATOM 1407 O O . VAL A 1 201 ? 15.187 8.582 -0.716 1.00 67.90 201 VAL A O 1
ATOM 1411 N N . ILE A 1 202 ? 16.901 7.700 0.444 1.00 62.92 202 ILE A N 1
ATOM 1412 C CA . ILE A 1 202 ? 16.606 6.322 0.068 1.00 65.28 202 ILE A CA 1
ATOM 1413 C C . ILE A 1 202 ? 15.756 5.699 1.163 1.00 63.51 202 ILE A C 1
ATOM 1414 O O . ILE A 1 202 ? 16.163 5.654 2.330 1.00 68.32 202 ILE A O 1
ATOM 1419 N N . PHE A 1 203 ? 14.603 5.178 0.786 1.00 58.83 203 PHE A N 1
ATOM 1420 C CA . PHE A 1 203 ? 13.774 4.435 1.709 1.00 60.97 203 PHE A CA 1
ATOM 1421 C C . PHE A 1 203 ? 14.083 2.942 1.600 1.00 69.16 203 PHE A C 1
ATOM 1422 O O . PHE A 1 203 ? 13.895 2.331 0.536 1.00 71.31 203 PHE A O 1
ATOM 1430 N N . GLU A 1 204 ? 14.577 2.365 2.696 1.00 70.05 204 GLU A N 1
ATOM 1431 C CA . GLU A 1 204 ? 14.753 0.920 2.796 1.00 67.83 204 GLU A CA 1
ATOM 1432 C C . GLU A 1 204 ? 13.406 0.218 2.698 1.00 68.79 204 GLU A C 1
ATOM 1433 O O . GLU A 1 204 ? 12.419 0.651 3.295 1.00 68.52 204 GLU A O 1
ATOM 1439 N N . GLY A 1 205 ? 13.365 -0.879 1.948 1.00 70.18 205 GLY A N 1
ATOM 1440 C CA . GLY A 1 205 ? 12.146 -1.664 1.848 1.00 66.57 205 GLY A CA 1
ATOM 1441 C C . GLY A 1 205 ? 11.137 -1.036 0.905 1.00 66.49 205 GLY A C 1
ATOM 1442 O O . GLY A 1 205 ? 11.462 -0.186 0.064 1.00 67.24 205 GLY A O 1
ATOM 1443 N N . GLU A 1 206 ? 9.882 -1.467 1.049 1.00 64.65 206 GLU A N 1
ATOM 1444 C CA . GLU A 1 206 ? 8.811 -0.923 0.225 1.00 71.08 206 GLU A CA 1
ATOM 1445 C C . GLU A 1 206 ? 8.019 0.096 1.026 1.00 68.47 206 GLU A C 1
ATOM 1446 O O . GLU A 1 206 ? 7.421 -0.263 2.052 1.00 71.18 206 GLU A O 1
ATOM 1452 N N . PRO A 1 207 ? 7.970 1.353 0.606 1.00 68.29 207 PRO A N 1
ATOM 1453 C CA . PRO A 1 207 ? 7.302 2.378 1.417 1.00 65.82 207 PRO A CA 1
ATOM 1454 C C . PRO A 1 207 ? 5.789 2.404 1.232 1.00 65.46 207 PRO A C 1
ATOM 1455 O O . PRO A 1 207 ? 5.269 2.380 0.115 1.00 69.96 207 PRO A O 1
ATOM 1459 N N . MET A 1 208 ? 5.081 2.493 2.350 1.00 65.38 208 MET A N 1
ATOM 1460 C CA . MET A 1 208 ? 3.641 2.716 2.361 1.00 65.49 208 MET A CA 1
ATOM 1461 C C . MET A 1 208 ? 3.354 4.141 2.835 1.00 67.24 208 MET A C 1
ATOM 1462 O O . MET A 1 208 ? 4.029 4.653 3.733 1.00 65.40 208 MET A O 1
ATOM 1467 N N . TYR A 1 209 ? 2.377 4.788 2.201 1.00 63.50 209 TYR A N 1
ATOM 1468 C CA . TYR A 1 209 ? 2.054 6.192 2.418 1.00 63.12 209 TYR A CA 1
ATOM 1469 C C . TYR A 1 209 ? 0.736 6.281 3.169 1.00 69.30 209 TYR A C 1
ATOM 1470 O O . TYR A 1 209 ? -0.328 6.071 2.574 1.00 72.68 209 TYR A O 1
ATOM 1479 N N . LEU A 1 210 ? 0.804 6.631 4.458 1.00 61.36 210 LEU A N 1
ATOM 1480 C CA . LEU A 1 210 ? -0.377 6.877 5.278 1.00 63.67 210 LEU A CA 1
ATOM 1481 C C . LEU A 1 210 ? -0.676 8.383 5.348 1.00 73.08 210 LEU A C 1
ATOM 1482 O O . LEU A 1 210 ? 0.103 9.162 5.922 1.00 69.35 210 LEU A O 1
ATOM 1487 N N . ASN A 1 211 ? -1.818 8.791 4.788 1.00 71.88 211 ASN A N 1
ATOM 1488 C CA . ASN A 1 211 ? -2.315 10.150 4.978 1.00 70.84 211 ASN A CA 1
ATOM 1489 C C . ASN A 1 211 ? -3.151 10.159 6.249 1.00 70.17 211 ASN A C 1
ATOM 1490 O O . ASN A 1 211 ? -4.319 9.760 6.229 1.00 71.68 211 ASN A O 1
ATOM 1495 N N . VAL A 1 212 ? -2.564 10.653 7.352 1.00 67.48 212 VAL A N 1
ATOM 1496 C CA . VAL A 1 212 ? -3.237 10.624 8.655 1.00 60.37 212 VAL A CA 1
ATOM 1497 C C . VAL A 1 212 ? -4.461 11.542 8.668 1.00 66.11 212 VAL A C 1
ATOM 1498 O O . VAL A 1 212 ? -5.576 11.112 8.995 1.00 69.94 212 VAL A O 1
ATOM 1502 N N . GLY A 1 213 ? -4.270 12.820 8.356 1.00 63.09 213 GLY A N 1
ATOM 1503 C CA . GLY A 1 213 ? -5.389 13.741 8.292 1.00 63.96 213 GLY A CA 1
ATOM 1504 C C . GLY A 1 213 ? -4.922 15.175 8.134 1.00 65.78 213 GLY A C 1
ATOM 1505 O O . GLY A 1 213 ? -3.720 15.462 8.065 1.00 63.14 213 GLY A O 1
ATOM 1506 N N . GLU A 1 214 ? -5.904 16.080 8.059 1.00 64.19 214 GLU A N 1
ATOM 1507 C CA . GLU A 1 214 ? -5.658 17.518 8.022 1.00 62.67 214 GLU A CA 1
ATOM 1508 C C . GLU A 1 214 ? -6.382 18.207 9.167 1.00 58.81 214 GLU A C 1
ATOM 1509 O O . GLU A 1 214 ? -7.284 17.651 9.782 1.00 64.12 214 GLU A O 1
ATOM 1515 N N . VAL A 1 215 ? -5.979 19.438 9.448 1.00 63.12 215 VAL A N 1
ATOM 1516 C CA . VAL A 1 215 ? -6.740 20.364 10.293 1.00 62.42 215 VAL A CA 1
ATOM 1517 C C . VAL A 1 215 ? -6.644 21.735 9.650 1.00 59.56 215 VAL A C 1
ATOM 1518 O O . VAL A 1 215 ? -5.556 22.148 9.234 1.00 60.27 215 VAL A O 1
ATOM 1522 N N . SER A 1 216 ? -7.767 22.436 9.539 1.00 59.40 216 SER A N 1
ATOM 1523 C CA . SER A 1 216 ? -7.735 23.752 8.928 1.00 61.09 216 SER A CA 1
ATOM 1524 C C . SER A 1 216 ? -8.349 24.799 9.858 1.00 63.99 216 SER A C 1
ATOM 1525 O O . SER A 1 216 ? -9.098 24.480 10.786 1.00 59.66 216 SER A O 1
ATOM 1528 N N . THR A 1 217 ? -7.979 26.054 9.608 1.00 57.48 217 THR A N 1
ATOM 1529 C CA . THR A 1 217 ? -8.558 27.249 10.199 1.00 58.44 217 THR A CA 1
ATOM 1530 C C . THR A 1 217 ? -8.795 28.229 9.063 1.00 65.49 217 THR A C 1
ATOM 1531 O O . THR A 1 217 ? -8.411 27.963 7.919 1.00 64.67 217 THR A O 1
ATOM 1535 N N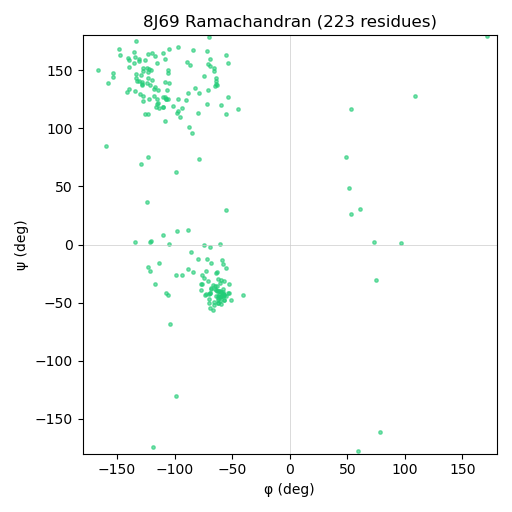 . PRO A 1 218 ? -9.414 29.393 9.332 1.00 64.67 218 PRO A N 1
ATOM 1536 C CA . PRO A 1 218 ? -9.593 30.362 8.236 1.00 62.86 218 PRO A CA 1
ATOM 1537 C C . PRO A 1 218 ? -8.279 30.722 7.564 1.00 59.82 218 PRO A C 1
ATOM 1538 O O . PRO A 1 218 ? -8.264 31.200 6.428 1.00 66.26 218 PRO A O 1
ATOM 1542 N N . PHE A 1 219 ? -7.166 30.484 8.250 1.00 55.87 219 PHE A N 1
ATOM 1543 C CA . PHE A 1 219 ? -5.896 31.070 7.855 1.00 57.16 219 PHE A CA 1
ATOM 1544 C C . PHE A 1 219 ? -4.798 30.059 7.604 1.00 57.88 219 PHE A C 1
ATOM 1545 O O . PHE A 1 219 ? -3.831 30.397 6.922 1.00 58.48 219 PHE A O 1
ATOM 1553 N N . HIS A 1 220 ? -4.922 28.837 8.111 1.00 59.21 220 HIS A N 1
ATOM 1554 C CA . HIS A 1 220 ? -3.889 27.828 7.954 1.00 58.09 220 HIS A CA 1
ATOM 1555 C C . HIS A 1 220 ? -4.523 26.495 7.574 1.00 56.02 220 HIS A C 1
ATOM 1556 O O . HIS A 1 220 ? -5.693 26.236 7.873 1.00 54.21 220 HIS A O 1
ATOM 1563 N N . ILE A 1 221 ? -3.718 25.639 6.935 1.00 54.95 221 ILE A N 1
ATOM 1564 C CA . ILE A 1 221 ? -3.989 24.207 6.841 1.00 60.07 221 ILE A CA 1
ATOM 1565 C C . ILE A 1 221 ? -2.751 23.458 7.300 1.00 59.56 221 ILE A C 1
ATOM 1566 O O . ILE A 1 221 ? -1.630 23.799 6.895 1.00 57.91 221 ILE A O 1
ATOM 1571 N N . PHE A 1 222 ? -2.971 22.395 8.081 1.00 60.21 222 PHE A N 1
ATOM 1572 C CA . PHE A 1 222 ? -1.936 21.542 8.644 1.00 58.66 222 PHE A CA 1
ATOM 1573 C C . PHE A 1 222 ? -2.269 20.100 8.291 1.00 57.77 222 PHE A C 1
ATOM 1574 O O . PHE A 1 222 ? -3.359 19.622 8.621 1.00 59.87 222 PHE A O 1
ATOM 1582 N N . LYS A 1 223 ? -1.341 19.408 7.624 1.00 58.82 223 LYS A N 1
ATOM 1583 C CA . LYS A 1 223 ? -1.549 18.020 7.211 1.00 61.60 223 LYS A CA 1
ATOM 1584 C C . LYS A 1 223 ? -0.470 17.118 7.795 1.00 58.42 223 LYS A C 1
ATOM 1585 O O . LYS A 1 223 ? 0.669 17.545 7.993 1.00 60.13 223 LYS A O 1
ATOM 1591 N N . VAL A 1 224 ? -0.809 15.853 8.019 1.00 52.95 224 VAL A N 1
ATOM 1592 C CA . VAL A 1 224 ? 0.154 14.881 8.536 1.00 58.40 224 VAL A CA 1
ATOM 1593 C C . VAL A 1 224 ? 0.168 13.644 7.630 1.00 59.71 224 VAL A C 1
ATOM 1594 O O . VAL A 1 224 ? -0.881 13.046 7.357 1.00 61.74 224 VAL A O 1
ATOM 1598 N N . LYS A 1 225 ? 1.353 13.254 7.180 1.00 54.95 225 LYS A N 1
ATOM 1599 C CA . LYS A 1 225 ? 1.539 12.086 6.339 1.00 54.49 225 LYS A CA 1
ATOM 1600 C C . LYS A 1 225 ? 2.687 11.285 6.922 1.00 60.65 225 LYS A C 1
ATOM 1601 O O . LYS A 1 225 ? 3.678 11.864 7.388 1.00 56.18 225 LYS A O 1
ATOM 1607 N N . VAL A 1 226 ? 2.544 9.953 6.912 1.00 60.67 226 VAL A N 1
ATOM 1608 C CA . VAL A 1 226 ? 3.548 9.040 7.447 1.00 57.14 226 VAL A CA 1
ATOM 1609 C C . VAL A 1 226 ? 3.976 8.069 6.350 1.00 57.86 226 VAL A C 1
ATOM 1610 O O . VAL A 1 226 ? 3.158 7.635 5.531 1.00 57.17 226 VAL A O 1
ATOM 1614 N N . THR A 1 227 ? 5.259 7.724 6.337 1.00 52.08 227 THR A N 1
ATOM 1615 C CA . THR A 1 227 ? 5.812 6.809 5.349 1.00 60.28 227 THR A CA 1
ATOM 1616 C C . THR A 1 227 ? 6.526 5.678 6.082 1.00 58.71 227 THR A C 1
ATOM 1617 O O . THR A 1 227 ? 7.560 5.890 6.732 1.00 55.74 227 THR A O 1
ATOM 1621 N N . THR A 1 228 ? 5.968 4.477 5.983 1.00 58.36 228 THR A N 1
ATOM 1622 C CA . THR A 1 228 ? 6.501 3.347 6.725 1.00 64.66 228 THR A CA 1
ATOM 1623 C C . THR A 1 228 ? 6.673 2.159 5.786 1.00 60.80 228 THR A C 1
ATOM 1624 O O . THR A 1 228 ? 6.073 2.095 4.714 1.00 67.12 228 THR A O 1
ATOM 1628 N N . GLU A 1 229 ? 7.537 1.244 6.192 1.00 62.02 229 GLU A N 1
ATOM 1629 C CA . GLU A 1 229 ? 7.856 0.063 5.404 1.00 65.09 229 GLU A CA 1
ATOM 1630 C C . GLU A 1 229 ? 6.719 -0.954 5.452 1.00 66.37 229 GLU A C 1
ATOM 1631 O O . GLU A 1 229 ? 6.047 -1.121 6.470 1.00 66.92 229 GLU A O 1
ATOM 1637 N N . ARG A 1 230 ? 6.517 -1.657 4.338 1.00 69.47 230 ARG A N 1
ATOM 1638 C CA . ARG A 1 230 ? 5.401 -2.598 4.256 1.00 74.38 230 ARG A CA 1
ATOM 1639 C C . ARG A 1 230 ? 5.395 -3.610 5.406 1.00 70.55 230 ARG A C 1
ATOM 1640 O O . ARG A 1 230 ? 4.337 -3.882 5.987 1.00 70.59 230 ARG A O 1
ATOM 1648 N N . GLU A 1 231 ? 6.557 -4.146 5.787 1.00 63.75 231 GLU A N 1
ATOM 1649 C CA . GLU A 1 231 ? 6.527 -5.230 6.765 1.00 69.15 231 GLU A CA 1
ATOM 1650 C C . GLU A 1 231 ? 6.081 -4.771 8.154 1.00 69.64 231 GLU A C 1
ATOM 1651 O O . GLU A 1 231 ? 5.706 -5.615 8.981 1.00 71.81 231 GLU A O 1
ATOM 1657 N N . ARG A 1 232 ? 6.089 -3.462 8.421 1.00 67.86 232 ARG A N 1
ATOM 1658 C CA . ARG A 1 232 ? 5.629 -2.901 9.685 1.00 61.13 232 ARG A CA 1
ATOM 1659 C C . ARG A 1 232 ? 4.114 -2.795 9.760 1.00 65.66 232 ARG A C 1
ATOM 1660 O O . ARG A 1 232 ? 3.571 -2.559 10.847 1.00 62.54 232 ARG A O 1
ATOM 1668 N N . MET A 1 233 ? 3.431 -2.963 8.632 1.00 67.66 233 MET A N 1
ATOM 1669 C CA . MET A 1 233 ? 1.983 -3.043 8.597 1.00 73.64 233 MET A CA 1
ATOM 1670 C C . MET A 1 233 ? 1.548 -4.491 8.840 1.00 84.32 233 MET A C 1
ATOM 1671 O O . MET A 1 233 ? 2.312 -5.441 8.640 1.00 82.00 233 MET A O 1
ATOM 1676 N N . GLU A 1 234 ? 0.332 -4.656 9.349 1.00 91.38 234 GLU A N 1
ATOM 1677 C CA . GLU A 1 234 ? -0.148 -5.985 9.703 1.00 95.26 234 GLU A CA 1
ATOM 1678 C C . GLU A 1 234 ? -1.354 -6.424 8.898 1.00 105.58 234 GLU A C 1
ATOM 1679 O O . GLU A 1 234 ? -1.479 -7.618 8.601 1.00 107.18 234 GLU A O 1
ATOM 1685 N N . ASN A 1 235 ? -2.237 -5.491 8.539 1.00 107.12 235 ASN A N 1
ATOM 1686 C CA . ASN A 1 235 ? -3.512 -5.784 7.882 1.00 115.33 235 ASN A CA 1
ATOM 1687 C C . ASN A 1 235 ? -4.320 -6.806 8.671 1.00 117.27 235 ASN A C 1
ATOM 1688 O O . ASN A 1 235 ? -5.124 -7.555 8.102 1.00 118.06 235 ASN A O 1
ATOM 1693 N N . ILE A 1 236 ? -4.074 -6.850 9.981 1.00 118.13 236 ILE A N 1
ATOM 1694 C CA . ILE A 1 236 ? -4.920 -7.511 10.969 1.00 111.99 236 ILE A CA 1
ATOM 1695 C C . ILE A 1 236 ? -6.321 -6.920 10.832 1.00 114.58 236 ILE A C 1
ATOM 1696 O O . ILE A 1 236 ? -6.541 -5.735 11.095 1.00 115.61 236 ILE A O 1
ATOM 1701 N N . ASP A 1 237 ? -7.285 -7.706 10.377 1.00 112.02 237 ASP A N 1
ATOM 1702 C CA . ASP A 1 237 ? -8.654 -7.236 10.227 1.00 109.41 237 ASP A CA 1
ATOM 1703 C C . ASP A 1 237 ? -9.442 -7.705 11.453 1.00 101.16 237 ASP A C 1
ATOM 1704 O O . ASP A 1 237 ? -8.972 -7.463 12.575 1.00 100.86 237 ASP A O 1
ATOM 1709 N N . SER A 1 238 ? -10.620 -8.324 11.298 1.00 98.08 238 SER A N 1
ATOM 1710 C CA . SER A 1 238 ? -11.422 -8.801 12.425 1.00 98.31 238 SER A CA 1
ATOM 1711 C C . SER A 1 238 ? -10.831 -10.117 12.923 1.00 96.14 238 SER A C 1
ATOM 1712 O O . SER A 1 238 ? -11.346 -11.211 12.688 1.00 93.21 238 SER A O 1
ATOM 1715 N N . THR A 1 239 ? -9.707 -9.987 13.596 1.00 92.53 239 THR A N 1
ATOM 1716 C CA . THR A 1 239 ? -9.050 -11.083 14.264 1.00 84.70 239 THR A CA 1
ATOM 1717 C C . THR A 1 239 ? -8.984 -10.756 15.752 1.00 85.37 239 THR A C 1
ATOM 1718 O O . THR A 1 239 ? -9.538 -9.758 16.220 1.00 89.78 239 THR A O 1
ATOM 1722 N N . ILE A 1 240 ? -8.303 -11.624 16.498 1.00 86.69 240 ILE A N 1
ATOM 1723 C CA . ILE A 1 240 ? -8.177 -11.448 17.933 1.00 79.74 240 ILE A CA 1
ATOM 1724 C C . ILE A 1 240 ? -7.229 -10.303 18.273 1.00 84.57 240 ILE A C 1
ATOM 1725 O O . ILE A 1 240 ? -7.336 -9.725 19.363 1.00 85.18 240 ILE A O 1
ATOM 1730 N N . LEU A 1 241 ? -6.322 -9.938 17.347 1.00 82.37 241 LEU A N 1
ATOM 1731 C CA . LEU A 1 241 ? -5.275 -8.951 17.620 1.00 84.62 241 LEU A CA 1
ATOM 1732 C C . LEU A 1 241 ? -5.789 -7.514 17.606 1.00 89.41 241 LEU A C 1
ATOM 1733 O O . LEU A 1 241 ? -5.257 -6.673 18.337 1.00 94.33 241 LEU A O 1
ATOM 1738 N N . SER A 1 242 ? -6.775 -7.196 16.754 1.00 94.90 242 SER A N 1
ATOM 1739 C CA . SER A 1 242 ? -7.475 -5.906 16.776 1.00 100.02 242 SER A CA 1
ATOM 1740 C C . SER A 1 242 ? -8.812 -6.067 16.059 1.00 99.99 242 SER A C 1
ATOM 1741 O O . SER A 1 242 ? -8.922 -5.772 14.860 1.00 100.43 242 SER A O 1
ATOM 1744 N N . PRO A 1 243 ? -9.850 -6.525 16.772 1.00 96.94 243 PRO A N 1
ATOM 1745 C CA . PRO A 1 243 ? -11.222 -6.795 16.311 1.00 96.87 243 PRO A CA 1
ATOM 1746 C C . PRO A 1 243 ? -11.880 -5.578 15.645 1.00 101.76 243 PRO A C 1
ATOM 1747 O O . PRO A 1 243 ? -12.863 -5.003 16.148 1.00 99.72 243 PRO A O 1
ATOM 1751 N N . ARG A 1 385 ? 14.865 24.315 -5.624 1.00 78.24 385 ARG A N 1
ATOM 1752 C CA . ARG A 1 385 ? 13.979 24.433 -4.473 1.00 72.79 385 ARG A CA 1
ATOM 1753 C C . ARG A 1 385 ? 14.788 24.601 -3.186 1.00 74.97 385 ARG A C 1
ATOM 1754 O O . ARG A 1 385 ? 15.700 23.828 -2.896 1.00 76.64 385 ARG A O 1
ATOM 1762 N N . LYS A 1 386 ? 14.462 25.640 -2.423 1.00 74.66 386 LYS A N 1
ATOM 1763 C CA . LYS A 1 386 ? 15.159 25.911 -1.172 1.00 75.27 386 LYS A CA 1
ATOM 1764 C C . LYS A 1 386 ? 14.781 24.864 -0.128 1.00 73.22 386 LYS A C 1
ATOM 1765 O O . LYS A 1 386 ? 13.595 24.555 0.052 1.00 64.74 386 LYS A O 1
ATOM 1771 N N . PHE A 1 387 ? 15.790 24.312 0.554 1.00 75.00 387 PHE A N 1
ATOM 1772 C CA . PHE A 1 387 ? 15.551 23.327 1.601 1.00 71.92 387 PHE A CA 1
ATOM 1773 C C . PHE A 1 387 ? 16.691 23.352 2.613 1.00 75.18 387 PHE A C 1
ATOM 1774 O O . PHE A 1 387 ? 17.842 23.631 2.269 1.00 76.87 387 PHE A O 1
ATOM 1782 N N . SER A 1 388 ? 16.347 23.066 3.875 1.00 74.58 388 SER A N 1
ATOM 1783 C CA . SER A 1 388 ? 17.256 23.227 5.007 1.00 76.35 388 SER A CA 1
ATOM 1784 C C . SER A 1 388 ? 17.336 21.940 5.821 1.00 76.95 388 SER A C 1
ATOM 1785 O O . SER A 1 388 ? 16.377 21.163 5.894 1.00 69.36 388 SER A O 1
ATOM 1788 N N . GLU A 1 389 ? 18.490 21.760 6.453 1.00 76.20 389 GLU A N 1
ATOM 1789 C CA . GLU A 1 389 ? 18.876 20.641 7.294 1.00 76.12 389 GLU A CA 1
ATOM 1790 C C . GLU A 1 389 ? 19.519 21.219 8.548 1.00 80.62 389 GLU A C 1
ATOM 1791 O O . GLU A 1 389 ? 19.920 22.389 8.562 1.00 81.84 389 GLU A O 1
ATOM 1797 N N . PRO A 1 390 ? 19.618 20.442 9.624 1.00 79.00 390 PRO A N 1
ATOM 1798 C CA . PRO A 1 390 ? 20.108 20.994 10.889 1.00 82.07 390 PRO A CA 1
ATOM 1799 C C . PRO A 1 390 ? 21.624 20.908 11.047 1.00 84.73 390 PRO A C 1
ATOM 1800 O O . PRO A 1 390 ? 22.303 20.087 10.428 1.00 83.69 390 PRO A O 1
ATOM 1804 N N . LYS A 1 391 ? 22.146 21.784 11.911 1.00 86.28 391 LYS A N 1
ATOM 1805 C CA . LYS A 1 391 ? 23.568 21.783 12.255 1.00 85.96 391 LYS A CA 1
ATOM 1806 C C . LYS A 1 391 ? 23.911 20.716 13.299 1.00 89.37 391 LYS A C 1
ATOM 1807 O O . LYS A 1 391 ? 23.333 20.680 14.392 1.00 93.09 391 LYS A O 1
#

Foldseek 3Di:
DADEQPLADDDVVSVLVNQLVLVQQLVFQLCVLLVVWDPVQWDWYDQPNDITTGGHQDPVTPPSNVVVVVSQLVSVCSVLQWFAKKKKFKDAPPVASQETAKIKMKGKDWAQAFKDDPCRQSVVSVQLSVLSCVVRNQFAHDPDHIDIKMKTATPVVSDDLQDGGVQKDWDDDPHGHHPADKDKAFSAWTIGSTMIITMIIIHHPVRDDPDDCDPVPCHTMIIGD

B-factor: mean 71.42, std 14.11, range [42.59, 120.64]

InterPro domains:
  IPR003511 HORMA domain [PF02301] (26-220)
  IPR003511 HORMA domain [PS50815] (24-226)
  IPR036570 HORMA domain superfamily [G3DSA:3.30.900.10] (13-291)
  IPR036570 HORMA domain superfamily [SSF56019] (22-233)
  IPR051294 HORMA Domain-Containing Meiotic Progression [PTHR48225] (1-366)

Organism: Homo sapiens (NCBI:txid9606)

Secondary structure (DSSP, 8-state):
-B----SS--SHHHHHHHHHHHHHHHHHHHHHHTTSS-GGGEEEEESSS-EEEEE---TTSTTHHHHHHHHHHHHHHHHTT-EEEEEEEEES-TT-TTEEEEEEEEEEEE-SS-S-----HHHHHHHHHHHHHHHHSSPPPPPSS-EEEEEEEE-GGGS-TT---TTEEE-S-S--EESS-EEEEEEEEEE-SSEEEEEEEEEEGGG-----SSSS----EEEE-

GO terms:
  GO:0005634 nucleus (C, IDA)
  GO:0005515 protein binding (F, IPI)